Protein AF-0000000080284377 (afdb_homodimer)

Organism: Amycolatopsis orientalis (NCBI:txid31958)

Radius of gyration: 22.11 Å; Cα contacts (8 Å, |Δi|>4): 1023; chains: 2; bounding box: 39×66×54 Å

Solvent-accessible surface area (backbone atoms only — not comparable to full-atom values): 18642 Å² total; per-residue (Å²): 138,76,73,61,51,59,53,36,31,41,36,31,84,73,28,50,31,24,33,34,36,32,50,45,80,51,96,61,20,38,40,38,37,35,35,23,18,36,39,41,90,79,38,52,34,38,38,39,39,40,36,32,24,33,72,65,37,32,31,36,35,36,43,38,37,32,40,39,75,89,43,76,48,73,47,38,39,39,32,77,64,80,19,46,37,23,51,69,84,38,76,37,76,81,34,52,71,22,50,32,57,33,41,69,65,45,70,64,38,67,24,41,56,56,64,43,63,60,64,50,79,73,34,68,45,79,53,35,19,42,26,30,41,58,85,79,52,49,76,42,68,39,63,29,37,43,26,26,75,43,98,48,30,28,42,36,37,31,66,93,72,74,40,71,48,61,38,31,34,47,98,68,48,42,61,38,36,37,82,73,45,32,35,48,51,124,139,75,71,59,52,58,53,37,31,41,36,32,84,72,31,53,30,23,32,32,37,33,50,43,80,49,95,60,21,38,40,40,37,35,35,24,17,35,39,40,90,80,40,54,34,37,38,39,38,39,36,33,24,34,73,66,38,31,31,37,35,35,42,39,37,31,40,38,75,89,43,77,49,73,47,38,40,38,33,76,65,79,17,48,36,24,52,69,84,37,76,39,74,81,34,52,69,22,49,34,58,31,42,70,66,46,70,64,38,68,26,40,55,56,65,43,65,61,64,49,79,73,34,66,46,79,53,36,20,41,25,30,41,59,84,80,51,50,76,40,66,37,62,31,36,44,26,26,74,42,98,49,30,27,42,36,38,30,66,94,71,74,40,71,48,62,37,31,35,48,98,68,47,42,61,39,36,37,81,72,44,32,35,49,51,122

Structure (mmCIF, N/CA/C/O backbone):
data_AF-0000000080284377-model_v1
#
loop_
_entity.id
_entity.type
_entity.pdbx_description
1 polymer 'Glycolipid-binding domain-containing protein'
#
loop_
_atom_site.group_PDB
_atom_site.id
_atom_site.type_symbol
_atom_site.label_atom_id
_atom_site.label_alt_id
_atom_site.label_comp_id
_atom_site.label_asym_id
_atom_site.label_entity_id
_atom_site.label_seq_id
_atom_site.pdbx_PDB_ins_code
_atom_site.Cartn_x
_atom_site.Cartn_y
_atom_site.Cartn_z
_atom_site.occupancy
_atom_site.B_iso_or_equiv
_atom_site.auth_seq_id
_atom_site.auth_comp_id
_atom_site.auth_asym_id
_atom_site.auth_atom_id
_atom_site.pdbx_PDB_model_num
ATOM 1 N N . MET A 1 1 ? -11.938 25.734 -0.665 1 61.47 1 MET A N 1
ATOM 2 C CA . MET A 1 1 ? -10.695 25.188 -1.211 1 61.47 1 MET A CA 1
ATOM 3 C C . MET A 1 1 ? -10.883 23.75 -1.675 1 61.47 1 MET A C 1
ATOM 5 O O . MET A 1 1 ? -11.547 22.969 -1.008 1 61.47 1 MET A O 1
ATOM 9 N N . SER A 1 2 ? -10.625 23.391 -3.084 1 85.56 2 SER A N 1
ATOM 10 C CA . SER A 1 2 ? -10.945 22.078 -3.645 1 85.56 2 SER A CA 1
ATOM 11 C C . SER A 1 2 ? -9.711 21.188 -3.723 1 85.56 2 SER A C 1
ATOM 13 O O . SER A 1 2 ? -8.617 21.672 -4.043 1 85.56 2 SER A O 1
ATOM 15 N N . LEU A 1 3 ? -9.609 20.125 -3.035 1 93.62 3 LEU A N 1
ATOM 16 C CA . LEU A 1 3 ? -8.562 19.109 -3.174 1 93.62 3 LEU A CA 1
ATOM 17 C C . LEU A 1 3 ? -8.836 18.219 -4.375 1 93.62 3 LEU A C 1
ATOM 19 O O . LEU A 1 3 ? -9.984 18.047 -4.789 1 93.62 3 LEU A O 1
ATOM 23 N N . PRO A 1 4 ? -7.723 17.781 -5.035 1 95.69 4 PRO A N 1
ATOM 24 C CA . PRO A 1 4 ? -7.945 16.781 -6.07 1 95.69 4 PRO A CA 1
ATOM 25 C C . PRO A 1 4 ? -8.547 15.484 -5.516 1 95.69 4 PRO A C 1
ATOM 27 O O . PRO A 1 4 ? -8.633 15.32 -4.293 1 95.69 4 PRO A O 1
ATOM 30 N N . ALA A 1 5 ? -8.969 14.594 -6.398 1 95.81 5 ALA A N 1
ATOM 31 C CA . ALA A 1 5 ? -9.531 13.32 -5.949 1 95.81 5 ALA A CA 1
ATOM 32 C C . ALA A 1 5 ? -8.453 12.438 -5.324 1 95.81 5 ALA A C 1
ATOM 34 O O . ALA A 1 5 ? -8.734 11.664 -4.402 1 95.81 5 ALA A O 1
ATOM 35 N N . ALA A 1 6 ? -7.234 12.578 -5.871 1 97.81 6 ALA A N 1
ATOM 36 C CA . ALA A 1 6 ? -6.145 11.734 -5.387 1 97.81 6 ALA A CA 1
ATOM 37 C C . ALA A 1 6 ? -4.797 12.438 -5.523 1 97.81 6 ALA A C 1
ATOM 39 O O . ALA A 1 6 ? -4.668 13.391 -6.293 1 97.81 6 ALA A O 1
ATOM 40 N N . ALA A 1 7 ? -3.861 12 -4.793 1 98.31 7 ALA A N 1
ATOM 41 C CA . ALA A 1 7 ? -2.455 12.383 -4.898 1 98.31 7 ALA A CA 1
ATOM 42 C C . ALA A 1 7 ? -1.541 11.227 -4.488 1 98.31 7 ALA A C 1
ATOM 44 O O . ALA A 1 7 ? -1.952 10.336 -3.742 1 98.31 7 ALA A O 1
ATOM 45 N N . SER A 1 8 ? -0.36 11.242 -5.023 1 98.69 8 SER A N 1
ATOM 46 C CA . SER A 1 8 ? 0.594 10.18 -4.734 1 98.69 8 SER A CA 1
ATOM 47 C C . SER A 1 8 ? 2.002 10.734 -4.543 1 98.69 8 SER A C 1
ATOM 49 O O . SER A 1 8 ? 2.363 11.742 -5.148 1 98.69 8 SER A O 1
ATOM 51 N N . TRP A 1 9 ? 2.736 10.086 -3.719 1 98.69 9 TRP A N 1
ATOM 52 C CA . TRP A 1 9 ? 4.102 10.5 -3.412 1 98.69 9 TRP A CA 1
ATOM 53 C C . TRP A 1 9 ? 5.059 9.32 -3.498 1 98.69 9 TRP A C 1
ATOM 55 O O . TRP A 1 9 ? 4.742 8.219 -3.037 1 98.69 9 TRP A O 1
ATOM 65 N N . ARG A 1 10 ? 6.164 9.508 -4.105 1 98.06 10 ARG A N 1
ATOM 66 C CA . ARG A 1 10 ? 7.281 8.578 -4.012 1 98.06 10 ARG A CA 1
ATOM 67 C C . ARG A 1 10 ? 8.188 8.93 -2.838 1 98.06 10 ARG A C 1
ATOM 69 O O . ARG A 1 10 ? 8.664 10.062 -2.732 1 98.06 10 ARG A O 1
ATOM 76 N N . HIS A 1 11 ? 8.344 7.969 -1.969 1 98.06 11 HIS A N 1
ATOM 77 C CA . HIS A 1 11 ? 9.266 8.188 -0.865 1 98.06 11 HIS A CA 1
ATOM 78 C C . HIS A 1 11 ? 10.719 8.039 -1.325 1 98.06 11 HIS A C 1
ATOM 80 O O . HIS A 1 11 ? 10.992 7.336 -2.297 1 98.06 11 HIS A O 1
ATOM 86 N N . GLN A 1 12 ? 11.602 8.734 -0.594 1 93.62 12 GLN A N 1
ATOM 87 C CA . GLN A 1 12 ? 12.984 8.742 -1.07 1 93.62 12 GLN A CA 1
ATOM 88 C C . GLN A 1 12 ? 13.969 8.766 0.094 1 93.62 12 GLN A C 1
ATOM 90 O O . GLN A 1 12 ? 13.586 9.047 1.232 1 93.62 12 GLN A O 1
ATOM 95 N N . ASP A 1 13 ? 15.219 8.469 -0.225 1 87.56 13 ASP A N 1
ATOM 96 C CA . ASP A 1 13 ? 16.406 8.516 0.619 1 87.56 13 ASP A CA 1
ATOM 97 C C . ASP A 1 13 ? 16.359 7.43 1.694 1 87.56 13 ASP A C 1
ATOM 99 O O . ASP A 1 13 ? 16.828 6.309 1.477 1 87.56 13 ASP A O 1
ATOM 103 N N . SER A 1 14 ? 15.688 7.695 2.744 1 81.75 14 SER A N 1
ATOM 104 C CA . SER A 1 14 ? 15.766 6.77 3.871 1 81.75 14 SER A CA 1
ATOM 105 C C . SER A 1 14 ? 14.883 5.547 3.643 1 81.75 14 SER A C 1
ATOM 107 O O . SER A 1 14 ? 15.023 4.535 4.332 1 81.75 14 SER A O 1
ATOM 109 N N . ARG A 1 15 ? 14.047 5.633 2.676 1 93.12 15 ARG A N 1
ATOM 110 C CA . ARG A 1 15 ? 13.172 4.492 2.402 1 93.12 15 ARG A CA 1
ATOM 111 C C . ARG A 1 15 ? 12.758 4.465 0.936 1 93.12 15 ARG A C 1
ATOM 113 O O . ARG A 1 15 ? 12.812 5.488 0.25 1 93.12 15 ARG A O 1
ATOM 120 N N . THR A 1 16 ? 12.539 3.289 0.428 1 96.88 16 THR A N 1
ATOM 121 C CA . THR A 1 16 ? 11.844 3.098 -0.839 1 96.88 16 THR A CA 1
ATOM 122 C C . THR A 1 16 ? 10.359 2.834 -0.606 1 96.88 16 THR A C 1
ATOM 124 O O . THR A 1 16 ? 9.992 1.87 0.072 1 96.88 16 THR A O 1
ATOM 127 N N . GLY A 1 17 ? 9.562 3.754 -1.027 1 97.94 17 GLY A N 1
ATOM 128 C CA . GLY A 1 17 ? 8.141 3.611 -0.742 1 97.94 17 GLY A CA 1
ATOM 129 C C . GLY A 1 17 ? 7.262 4.457 -1.645 1 97.94 17 GLY A C 1
ATOM 130 O O . GLY A 1 17 ? 7.754 5.336 -2.354 1 97.94 17 GLY A O 1
ATOM 131 N N . LEU A 1 18 ? 6.027 4.16 -1.688 1 98.69 18 LEU A N 1
ATOM 132 C CA . LEU A 1 18 ? 5.016 4.902 -2.43 1 98.69 18 LEU A CA 1
ATOM 133 C C . LEU A 1 18 ? 3.748 5.074 -1.598 1 98.69 18 LEU A C 1
ATOM 135 O O . LEU A 1 18 ? 3.26 4.113 -0.999 1 98.69 18 LEU A O 1
ATOM 139 N N . GLU A 1 19 ? 3.307 6.262 -1.532 1 98.88 19 GLU A N 1
ATOM 140 C CA . GLU A 1 19 ? 2.074 6.621 -0.838 1 98.88 19 GLU A CA 1
ATOM 141 C C . GLU A 1 19 ? 1.007 7.098 -1.819 1 98.88 19 GLU A C 1
ATOM 143 O O . GLU A 1 19 ? 1.301 7.859 -2.744 1 98.88 19 GLU A O 1
ATOM 148 N N . VAL A 1 20 ? -0.21 6.602 -1.641 1 98.88 20 VAL A N 1
ATOM 149 C CA . VAL A 1 20 ? -1.359 7.129 -2.367 1 98.88 20 VAL A CA 1
ATOM 150 C C . VAL A 1 20 ? -2.422 7.605 -1.378 1 98.88 20 VAL A C 1
ATOM 152 O O . VAL A 1 20 ? -2.629 6.98 -0.334 1 98.88 20 VAL A O 1
ATOM 155 N N . ALA A 1 21 ? -3.07 8.672 -1.697 1 98.69 21 ALA A N 1
ATOM 156 C CA . ALA A 1 21 ? -4.117 9.242 -0.853 1 98.69 21 ALA A CA 1
ATOM 157 C C . ALA A 1 21 ? -5.32 9.672 -1.687 1 98.69 21 ALA A C 1
ATOM 159 O O . ALA A 1 21 ? -5.164 10.125 -2.824 1 98.69 21 ALA A O 1
ATOM 160 N N . PHE A 1 22 ? -6.484 9.578 -1.13 1 98.5 22 PHE A N 1
ATOM 161 C CA . PHE A 1 22 ? -7.758 9.938 -1.741 1 98.5 22 PHE A CA 1
ATOM 162 C C . PHE A 1 22 ? -8.539 10.891 -0.849 1 98.5 22 PHE A C 1
ATOM 164 O O . PHE A 1 22 ? -8.703 10.641 0.346 1 98.5 22 PHE A O 1
ATOM 171 N N . PHE A 1 23 ? -8.992 11.938 -1.433 1 97.69 23 PHE A N 1
ATOM 172 C CA . PHE A 1 23 ? -9.617 13.016 -0.679 1 97.69 23 PHE A CA 1
ATOM 173 C C . PHE A 1 23 ? -11.109 13.094 -0.987 1 97.69 23 PHE A C 1
ATOM 175 O O . PHE A 1 23 ? -11.508 13.195 -2.15 1 97.69 23 PHE A O 1
ATOM 182 N N . HIS A 1 24 ? -11.867 13.039 0.114 1 96.62 24 HIS A N 1
ATOM 183 C CA . HIS A 1 24 ? -13.312 13.164 -0.017 1 96.62 24 HIS A CA 1
ATOM 184 C C . HIS A 1 24 ? -13.852 14.297 0.854 1 96.62 24 HIS A C 1
ATOM 186 O O . HIS A 1 24 ? -13.844 14.195 2.082 1 96.62 24 HIS A O 1
ATOM 192 N N . GLY A 1 25 ? -14.375 15.328 0.189 1 95.69 25 GLY A N 1
ATOM 193 C CA . GLY A 1 25 ? -14.922 16.469 0.907 1 95.69 25 GLY A CA 1
ATOM 194 C C . GLY A 1 25 ? -16.375 16.297 1.311 1 95.69 25 GLY A C 1
ATOM 195 O O . GLY A 1 25 ? -17.156 15.68 0.579 1 95.69 25 GLY A O 1
ATOM 196 N N . HIS A 1 26 ? -16.719 16.734 2.508 1 90.75 26 HIS A N 1
ATOM 197 C CA . HIS A 1 26 ? -18.109 16.875 2.965 1 90.75 26 HIS A CA 1
ATOM 198 C C . HIS A 1 26 ? -18.297 18.141 3.787 1 90.75 26 HIS A C 1
ATOM 200 O O . HIS A 1 26 ? -17.328 18.844 4.078 1 90.75 26 HIS A O 1
ATOM 206 N N . GLU A 1 27 ? -19.484 18.625 3.947 1 85.94 27 GLU A N 1
ATOM 207 C CA . GLU A 1 27 ? -19.781 19.891 4.629 1 85.94 27 GLU A CA 1
ATOM 208 C C . GLU A 1 27 ? -19.031 19.984 5.945 1 85.94 27 GLU A C 1
ATOM 210 O O . GLU A 1 27 ? -18.594 21.078 6.336 1 85.94 27 GLU A O 1
ATOM 215 N N . GLY A 1 28 ? -18.656 18.969 6.473 1 89.31 28 GLY A N 1
ATOM 216 C CA . GLY A 1 28 ? -18.047 18.984 7.789 1 89.31 28 GLY A CA 1
ATOM 217 C C . GLY A 1 28 ? -16.547 18.703 7.754 1 89.31 28 GLY A C 1
ATOM 218 O O . GLY A 1 28 ? -15.938 18.453 8.789 1 89.31 28 GLY A O 1
ATOM 219 N N . GLY A 1 29 ? -16 18.828 6.578 1 96.94 29 GLY A N 1
ATOM 220 C CA . GLY A 1 29 ? -14.562 18.609 6.527 1 96.94 29 GLY A CA 1
ATOM 221 C C . GLY A 1 29 ? -14.148 17.609 5.465 1 96.94 29 GLY A C 1
ATOM 222 O O . GLY A 1 29 ? -14.688 17.609 4.355 1 96.94 29 GLY A O 1
ATOM 223 N N . TRP A 1 30 ? -13.055 16.969 5.738 1 97.69 30 TRP A N 1
ATOM 224 C CA . TRP A 1 30 ? -12.508 16.031 4.766 1 97.69 30 TRP A CA 1
ATOM 225 C C . TRP A 1 30 ? -12.312 14.648 5.387 1 97.69 30 TRP A C 1
ATOM 227 O O . TRP A 1 30 ? -12.031 14.531 6.582 1 97.69 30 TRP A O 1
ATOM 237 N N . ARG A 1 31 ? -12.57 13.664 4.574 1 97.62 31 ARG A N 1
ATOM 238 C CA . ARG A 1 31 ? -12.086 12.312 4.82 1 97.62 31 ARG A CA 1
ATOM 239 C C . ARG A 1 31 ? -10.938 11.969 3.881 1 97.62 31 ARG A C 1
ATOM 241 O O . ARG A 1 31 ? -11.07 12.055 2.66 1 97.62 31 ARG A O 1
ATOM 248 N N . ILE A 1 32 ? -9.797 11.594 4.414 1 98.25 32 ILE A N 1
ATOM 249 C CA . ILE A 1 32 ? -8.602 11.273 3.646 1 98.25 32 ILE A CA 1
ATOM 250 C C . ILE A 1 32 ? -8.219 9.812 3.873 1 98.25 32 ILE A C 1
ATOM 252 O O . ILE A 1 32 ? -7.898 9.414 4.992 1 98.25 32 ILE A O 1
ATOM 256 N N . ASN A 1 33 ? -8.352 9.023 2.854 1 98.44 33 ASN A N 1
ATOM 257 C CA . ASN A 1 33 ? -7.922 7.633 2.873 1 98.44 33 ASN A CA 1
ATOM 258 C C . ASN A 1 33 ? -6.605 7.445 2.123 1 98.44 33 ASN A C 1
ATOM 260 O O . ASN A 1 33 ? -6.391 8.062 1.076 1 98.44 33 ASN A O 1
ATOM 264 N N . GLY A 1 34 ? -5.754 6.652 2.645 1 98.75 34 GLY A N 1
ATOM 265 C CA . GLY A 1 34 ? -4.496 6.434 1.944 1 98.75 34 GLY A CA 1
ATOM 266 C C . GLY A 1 34 ? -3.766 5.188 2.408 1 98.75 34 GLY A C 1
ATOM 267 O O . GLY A 1 34 ? -4.246 4.473 3.291 1 98.75 34 GLY A O 1
ATOM 268 N N . ALA A 1 35 ? -2.719 4.887 1.768 1 98.88 35 ALA A N 1
ATOM 269 C CA . ALA A 1 35 ? -1.872 3.74 2.094 1 98.88 35 ALA A CA 1
ATOM 270 C C . ALA A 1 35 ? -0.439 3.965 1.619 1 98.88 35 ALA A C 1
ATOM 272 O O . ALA A 1 35 ? -0.204 4.703 0.659 1 98.88 35 ALA A O 1
ATOM 273 N N . THR A 1 36 ? 0.471 3.363 2.309 1 98.88 36 THR A N 1
ATOM 274 C CA . THR A 1 36 ? 1.886 3.377 1.954 1 98.88 36 THR A CA 1
ATOM 275 C C . THR A 1 36 ? 2.469 1.967 2.002 1 98.88 36 THR A C 1
ATOM 277 O O . THR A 1 36 ? 2.236 1.225 2.957 1 98.88 36 THR A O 1
ATOM 280 N N . THR A 1 37 ? 3.084 1.548 0.972 1 98.88 37 THR A N 1
ATOM 281 C CA . THR A 1 37 ? 3.986 0.403 1.009 1 98.88 37 THR A CA 1
ATOM 282 C C . THR A 1 37 ? 5.441 0.859 0.943 1 98.88 37 THR A C 1
ATOM 284 O O . THR A 1 37 ? 5.777 1.772 0.187 1 98.88 37 THR A O 1
ATOM 287 N N . ALA A 1 38 ? 6.289 0.186 1.774 1 98.56 38 ALA A N 1
ATOM 288 C CA . ALA A 1 38 ? 7.656 0.699 1.854 1 98.56 38 ALA A CA 1
ATOM 289 C C . ALA A 1 38 ? 8.625 -0.385 2.32 1 98.56 38 ALA A C 1
ATOM 291 O O . ALA A 1 38 ? 8.211 -1.368 2.939 1 98.56 38 ALA A O 1
ATOM 292 N N . VAL A 1 39 ? 9.836 -0.215 1.9 1 97.75 39 VAL A N 1
ATOM 293 C CA . VAL A 1 39 ? 11 -0.896 2.473 1 97.75 39 VAL A CA 1
ATOM 294 C C . VAL A 1 39 ? 11.922 0.124 3.127 1 97.75 39 VAL A C 1
ATOM 296 O O . VAL A 1 39 ? 12.344 1.094 2.49 1 97.75 39 VAL A O 1
ATOM 299 N N . GLU A 1 40 ? 12.148 -0.036 4.336 1 95.69 40 GLU A N 1
ATOM 300 C CA . GLU A 1 40 ? 13.008 0.84 5.121 1 95.69 40 GLU A CA 1
ATOM 301 C C . GLU A 1 40 ? 13.945 0.034 6.02 1 95.69 40 GLU A C 1
ATOM 303 O O . GLU A 1 40 ? 13.484 -0.794 6.812 1 95.69 40 GLU A O 1
ATOM 308 N N . ASP A 1 41 ? 15.281 0.312 5.945 1 92.75 41 ASP A N 1
ATOM 309 C CA . ASP A 1 41 ? 16.281 -0.391 6.734 1 92.75 41 ASP A CA 1
ATOM 310 C C . ASP A 1 41 ? 16.125 -1.904 6.609 1 92.75 41 ASP A C 1
ATOM 312 O O . ASP A 1 41 ? 16.141 -2.619 7.613 1 92.75 41 ASP A O 1
ATOM 316 N N . GLY A 1 42 ? 15.812 -2.318 5.422 1 91.69 42 GLY A N 1
ATOM 317 C CA . GLY A 1 42 ? 15.711 -3.738 5.129 1 91.69 42 GLY A CA 1
ATOM 318 C C . GLY A 1 42 ? 14.398 -4.348 5.582 1 91.69 42 GLY A C 1
ATOM 319 O O . GLY A 1 42 ? 14.188 -5.555 5.441 1 91.69 42 GLY A O 1
ATOM 320 N N . GLU A 1 43 ? 13.547 -3.531 6.105 1 95.31 43 GLU A N 1
ATOM 321 C CA . GLU A 1 43 ? 12.266 -4.031 6.59 1 95.31 43 GLU A CA 1
ATOM 322 C C . GLU A 1 43 ? 11.117 -3.578 5.684 1 95.31 43 GLU A C 1
ATOM 324 O O . GLU A 1 43 ? 11.039 -2.406 5.316 1 95.31 43 GLU A O 1
ATOM 329 N N . SER A 1 44 ? 10.273 -4.551 5.348 1 97.62 44 SER A N 1
ATOM 330 C CA . SER A 1 44 ? 9.086 -4.266 4.555 1 97.62 44 SER A CA 1
ATOM 331 C C . SER A 1 44 ? 7.871 -4.02 5.445 1 97.62 44 SER A C 1
ATOM 333 O O . SER A 1 44 ? 7.691 -4.695 6.461 1 97.62 44 SER A O 1
ATOM 335 N N . TRP A 1 45 ? 7.078 -3.051 5.035 1 98.19 45 TRP A N 1
ATOM 336 C CA . TRP A 1 45 ? 5.816 -2.844 5.742 1 98.19 45 TRP A CA 1
ATOM 337 C C . TRP A 1 45 ? 4.809 -2.127 4.852 1 98.19 45 TRP A C 1
ATOM 339 O O . TRP A 1 45 ? 5.172 -1.546 3.828 1 98.19 45 TRP A O 1
ATOM 349 N N . PHE A 1 46 ? 3.551 -2.256 5.105 1 98.69 46 PHE A N 1
ATOM 350 C CA . PHE A 1 46 ? 2.531 -1.375 4.547 1 98.69 46 PHE A CA 1
ATOM 351 C C . PHE A 1 46 ? 1.621 -0.836 5.645 1 98.69 46 PHE A C 1
ATOM 353 O O . PHE A 1 46 ? 1.446 -1.476 6.684 1 98.69 46 PHE A O 1
ATOM 360 N N . VAL A 1 47 ? 1.146 0.383 5.488 1 98.81 47 VAL A N 1
ATOM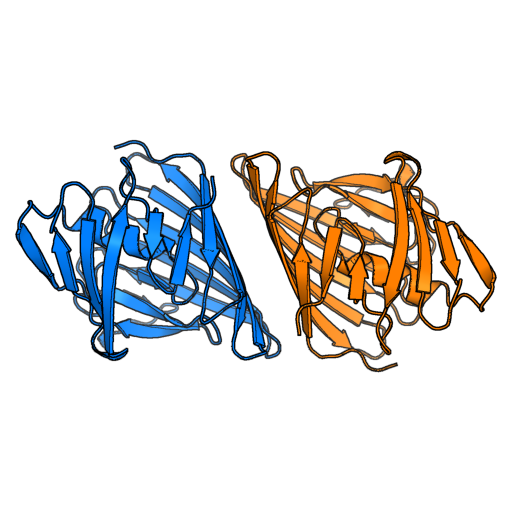 361 C CA . VAL A 1 47 ? 0.245 1.092 6.391 1 98.81 47 VAL A CA 1
ATOM 362 C C . VAL A 1 47 ? -0.936 1.656 5.605 1 98.81 47 VAL A C 1
ATOM 364 O O . VAL A 1 47 ? -0.753 2.256 4.543 1 98.81 47 VAL A O 1
ATOM 367 N N . GLU A 1 48 ? -2.092 1.39 6.023 1 98.75 48 GLU A N 1
ATOM 368 C CA . GLU A 1 48 ? -3.312 2.021 5.531 1 98.75 48 GLU A CA 1
ATOM 369 C C . GLU A 1 48 ? -3.91 2.955 6.578 1 98.75 48 GLU A C 1
ATOM 371 O O . GLU A 1 48 ? -3.854 2.672 7.777 1 98.75 48 GLU A O 1
ATOM 376 N N . TYR A 1 49 ? -4.477 4.078 6.098 1 98.88 49 TYR A N 1
ATOM 377 C CA . TYR A 1 49 ? -5.051 5.012 7.055 1 98.88 49 TYR A CA 1
ATOM 378 C C . TYR A 1 49 ? -6.336 5.629 6.516 1 98.88 49 TYR A C 1
ATOM 380 O O . TYR A 1 49 ? -6.523 5.727 5.301 1 98.88 49 TYR A O 1
ATOM 388 N N . SER A 1 50 ? -7.223 5.984 7.402 1 98.75 50 SER A N 1
ATOM 389 C CA . SER A 1 50 ? -8.383 6.852 7.223 1 98.75 50 SER A CA 1
ATOM 390 C C . SER A 1 50 ? -8.391 7.988 8.234 1 98.75 50 SER A C 1
ATOM 392 O O . SER A 1 50 ? -8.422 7.75 9.445 1 98.75 50 SER A O 1
ATOM 394 N N . ILE A 1 51 ? -8.32 9.188 7.746 1 98.81 51 ILE A N 1
ATOM 395 C CA . ILE A 1 51 ? -8.227 10.367 8.602 1 98.81 51 ILE A CA 1
ATOM 396 C C . ILE A 1 51 ? -9.391 11.312 8.312 1 98.81 51 ILE A C 1
ATOM 398 O O . ILE A 1 51 ? -9.641 11.656 7.152 1 98.81 51 ILE A O 1
ATOM 402 N N . ALA A 1 52 ? -10.117 11.688 9.312 1 98.69 52 ALA A N 1
ATOM 403 C CA . ALA A 1 52 ? -11.18 12.68 9.203 1 98.69 52 ALA A CA 1
ATOM 404 C C . ALA A 1 52 ? -10.766 14 9.859 1 98.69 52 ALA A C 1
ATOM 406 O O . ALA A 1 52 ? -10.289 14.008 11 1 98.69 52 ALA A O 1
ATOM 407 N N . VAL A 1 53 ? -10.906 15.07 9.164 1 98.5 53 VAL A N 1
ATOM 408 C CA . VAL A 1 53 ? -10.695 16.406 9.711 1 98.5 53 VAL A CA 1
ATOM 409 C C . VAL A 1 53 ? -11.984 17.219 9.594 1 98.5 53 VAL A C 1
ATOM 411 O O . VAL A 1 53 ? -12.789 16.984 8.688 1 98.5 53 VAL A O 1
ATOM 414 N N . ASP A 1 54 ? -12.227 18.109 10.516 1 97.88 54 ASP A N 1
ATOM 415 C CA . ASP A 1 54 ? -13.406 18.969 10.461 1 97.88 54 ASP A CA 1
ATOM 416 C C . ASP A 1 54 ? -13.172 20.156 9.539 1 97.88 54 ASP A C 1
ATOM 418 O O . ASP A 1 54 ? -12.164 20.219 8.828 1 97.88 54 ASP A O 1
ATOM 422 N N . ALA A 1 55 ? -14.109 21.078 9.469 1 95.88 55 ALA A N 1
ATOM 423 C CA . ALA A 1 55 ? -14.086 22.203 8.531 1 95.88 55 ALA A CA 1
ATOM 424 C C . ALA A 1 55 ? -12.883 23.109 8.789 1 95.88 55 ALA A C 1
ATOM 426 O O . ALA A 1 55 ? -12.398 23.781 7.879 1 95.88 55 ALA A O 1
ATOM 427 N N . ASP A 1 56 ? -12.453 23.094 10.008 1 96.38 56 ASP A N 1
ATOM 428 C CA . ASP A 1 56 ? -11.297 23.922 10.383 1 96.38 56 ASP A CA 1
ATOM 429 C C . ASP A 1 56 ? -10.008 23.109 10.32 1 96.38 56 ASP A C 1
ATOM 431 O O . ASP A 1 56 ? -8.969 23.547 10.828 1 96.38 56 ASP A O 1
ATOM 435 N N . TRP A 1 57 ? -10.039 21.844 9.852 1 97.38 57 TRP A N 1
ATOM 436 C CA . TRP A 1 57 ? -8.922 20.953 9.57 1 97.38 57 TRP A CA 1
ATOM 437 C C . TRP A 1 57 ? -8.352 20.375 10.867 1 97.38 57 TRP A C 1
ATOM 439 O O . TRP A 1 57 ? -7.207 19.906 10.891 1 97.38 57 TRP A O 1
ATOM 449 N N . HIS A 1 58 ? -9.125 20.5 11.953 1 98.25 58 HIS A N 1
ATOM 450 C CA . HIS A 1 58 ? -8.758 19.703 13.133 1 98.25 58 HIS A CA 1
ATOM 451 C C . HIS A 1 58 ? -8.992 18.219 12.891 1 98.25 58 HIS A C 1
ATOM 453 O O . HIS A 1 58 ? -10.07 17.812 12.453 1 98.25 58 HIS A O 1
ATOM 459 N N . THR A 1 59 ? -7.988 17.453 13.195 1 98.69 59 THR A N 1
ATOM 460 C CA . THR A 1 59 ? -8.211 16 13.117 1 98.69 59 THR A CA 1
ATOM 461 C C . THR A 1 59 ? -9.258 15.562 14.133 1 98.69 59 THR A C 1
ATOM 463 O O . THR A 1 59 ? -9.211 15.961 15.297 1 98.69 59 THR A O 1
ATOM 466 N N . ARG A 1 60 ? -10.164 14.766 13.672 1 98.69 60 ARG A N 1
ATOM 467 C CA . ARG A 1 60 ? -11.219 14.281 14.562 1 98.69 60 ARG A CA 1
ATOM 468 C C . ARG A 1 60 ? -11.086 12.781 14.805 1 98.69 60 ARG A C 1
ATOM 470 O O . ARG A 1 60 ? -11.477 12.281 15.859 1 98.69 60 ARG A O 1
ATOM 477 N N . ARG A 1 61 ? -10.609 12.102 13.852 1 98.75 61 ARG A N 1
ATOM 478 C CA . ARG A 1 61 ? -10.461 10.656 13.953 1 98.75 61 ARG A CA 1
ATOM 479 C C . ARG A 1 61 ? -9.414 10.141 12.961 1 98.75 61 ARG A C 1
ATOM 481 O O . ARG A 1 61 ? -9.32 10.633 11.844 1 98.75 61 ARG A O 1
ATOM 488 N N . ALA A 1 62 ? -8.633 9.234 13.344 1 98.94 62 ALA A N 1
ATOM 489 C CA . ALA A 1 62 ? -7.676 8.531 12.492 1 98.94 62 ALA A CA 1
ATOM 490 C C . ALA A 1 62 ? -7.672 7.035 12.781 1 98.94 62 ALA A C 1
ATOM 492 O O . ALA A 1 62 ? -7.492 6.621 13.93 1 98.94 62 ALA A O 1
ATOM 493 N N . GLU A 1 63 ? -7.984 6.25 11.836 1 98.94 63 GLU A N 1
ATOM 494 C CA . GLU A 1 63 ? -7.84 4.801 11.891 1 98.94 63 GLU A CA 1
ATOM 495 C C . GLU A 1 63 ? -6.637 4.332 11.07 1 98.94 63 GLU A C 1
ATOM 497 O O . GLU A 1 63 ? -6.547 4.613 9.875 1 98.94 63 GLU A O 1
ATOM 502 N N . ILE A 1 64 ? -5.688 3.662 11.711 1 98.88 64 ILE A N 1
ATOM 503 C CA . ILE A 1 64 ? -4.445 3.234 11.07 1 98.88 64 ILE A CA 1
ATOM 504 C C . ILE A 1 64 ? -4.262 1.729 11.258 1 98.88 64 ILE A C 1
ATOM 506 O O . ILE A 1 64 ? -4.426 1.211 12.367 1 98.88 64 ILE A O 1
ATOM 510 N N . SER A 1 65 ? -4.074 1.079 10.219 1 98.56 65 SER A N 1
ATOM 511 C CA . SER A 1 65 ? -3.703 -0.332 10.242 1 98.56 65 SER A CA 1
ATOM 512 C C . SER A 1 65 ? -2.391 -0.573 9.5 1 98.56 65 SER A C 1
ATOM 514 O O . SER A 1 65 ? -2.072 0.137 8.547 1 98.56 65 SER A O 1
ATOM 516 N N . GLY A 1 66 ? -1.633 -1.486 9.984 1 97.56 66 GLY A N 1
ATOM 517 C CA . GLY A 1 66 ? -0.345 -1.791 9.383 1 97.56 66 GLY A CA 1
ATOM 518 C C . GLY A 1 66 ? 0.023 -3.26 9.469 1 97.56 66 GLY A C 1
ATOM 519 O O . GLY A 1 66 ? -0.579 -4.012 10.242 1 97.56 66 GLY A O 1
ATOM 520 N N . ARG A 1 67 ? 0.914 -3.609 8.617 1 97.44 67 ARG A N 1
ATOM 521 C CA . ARG A 1 67 ? 1.467 -4.961 8.641 1 97.44 67 ARG A CA 1
ATOM 522 C C . ARG A 1 67 ? 2.967 -4.941 8.367 1 97.44 67 ARG A C 1
ATOM 524 O O . ARG A 1 67 ? 3.443 -4.16 7.543 1 97.44 67 ARG A O 1
ATOM 531 N N . SER A 1 68 ? 3.668 -5.742 9.023 1 96.56 68 SER A N 1
ATOM 532 C CA . SER A 1 68 ? 5.086 -6.035 8.852 1 96.56 68 SER A CA 1
ATOM 533 C C . SER A 1 68 ? 5.379 -7.516 9.086 1 96.56 68 SER A C 1
ATOM 535 O O . SER A 1 68 ? 4.457 -8.32 9.242 1 96.56 68 SER A O 1
ATOM 537 N N . ALA A 1 69 ? 6.691 -7.832 9.062 1 91.88 69 ALA A N 1
ATOM 538 C CA . ALA A 1 69 ? 7.074 -9.219 9.305 1 91.88 69 ALA A CA 1
ATOM 539 C C . ALA A 1 69 ? 6.648 -9.672 10.703 1 91.88 69 ALA A C 1
ATOM 541 O O . ALA A 1 69 ? 6.465 -10.867 10.945 1 91.88 69 ALA A O 1
ATOM 542 N N . THR A 1 70 ? 6.426 -8.664 11.523 1 91.81 70 THR A N 1
ATOM 543 C CA . THR A 1 70 ? 6.121 -9 12.906 1 91.81 70 THR A CA 1
ATOM 544 C C . THR A 1 70 ? 4.617 -9.117 13.125 1 91.81 70 THR A C 1
ATOM 546 O O . THR A 1 70 ? 4.16 -9.461 14.211 1 91.81 70 THR A O 1
ATOM 549 N N . GLY A 1 71 ? 3.834 -8.883 12.094 1 94.06 71 GLY A N 1
ATOM 550 C CA . GLY A 1 71 ? 2.4 -9.109 12.195 1 94.06 71 GLY A CA 1
ATOM 551 C C . GLY A 1 71 ? 1.578 -7.879 11.875 1 94.06 71 GLY A C 1
ATOM 552 O O . GLY A 1 71 ? 2.082 -6.934 11.266 1 94.06 71 GLY A O 1
ATOM 553 N N . THR A 1 72 ? 0.297 -8.008 12.133 1 96.75 72 THR A N 1
ATOM 554 C CA . THR A 1 72 ? -0.667 -6.941 11.867 1 96.75 72 THR A CA 1
ATOM 555 C C . THR A 1 72 ? -0.917 -6.117 13.125 1 96.75 72 THR A C 1
ATOM 557 O O . THR A 1 72 ? -0.931 -6.652 14.234 1 96.75 72 THR A O 1
ATOM 560 N N . ARG A 1 73 ? -1.102 -4.797 12.922 1 97.75 73 ARG A N 1
ATOM 561 C CA . ARG A 1 73 ? -1.435 -3.883 14.016 1 97.75 73 ARG A CA 1
ATOM 562 C C . ARG A 1 73 ? -2.51 -2.891 13.578 1 97.75 73 ARG A C 1
ATOM 564 O O . ARG A 1 73 ? -2.689 -2.639 12.391 1 97.75 73 ARG A O 1
ATOM 571 N N . ARG A 1 74 ? -3.164 -2.422 14.57 1 98.56 74 ARG A N 1
ATOM 572 C CA . ARG A 1 74 ? -4.188 -1.405 14.344 1 98.56 74 ARG A CA 1
ATOM 573 C C . ARG A 1 74 ? -4.246 -0.418 15.5 1 98.56 74 ARG A C 1
ATOM 575 O O . ARG A 1 74 ? -4.062 -0.8 16.656 1 98.56 74 ARG A O 1
ATOM 582 N N . THR A 1 75 ? -4.465 0.846 15.242 1 98.75 75 THR A N 1
ATOM 583 C CA . THR A 1 75 ? -4.68 1.872 16.25 1 98.75 75 THR A CA 1
ATOM 584 C C . THR A 1 75 ? -5.719 2.889 15.781 1 98.75 75 THR A C 1
ATOM 586 O O . THR A 1 75 ? -5.82 3.168 14.586 1 98.75 75 THR A O 1
ATOM 589 N N . VAL A 1 76 ? -6.512 3.275 16.656 1 98.88 76 VAL A N 1
ATOM 590 C CA . VAL A 1 76 ? -7.523 4.293 16.375 1 98.88 76 VAL A CA 1
ATOM 591 C C . VAL A 1 76 ? -7.312 5.496 17.281 1 98.88 76 VAL A C 1
ATOM 593 O O . VAL A 1 76 ? -7.223 5.348 18.516 1 98.88 76 VAL A O 1
ATOM 596 N N . LEU A 1 77 ? -7.168 6.648 16.719 1 98.94 77 LEU A N 1
ATOM 597 C CA . LEU A 1 77 ? -7.078 7.91 17.438 1 98.94 77 LEU A CA 1
ATOM 598 C C . LEU A 1 77 ? -8.359 8.727 17.266 1 98.94 77 LEU A C 1
ATOM 600 O O . LEU A 1 77 ? -8.875 8.844 16.156 1 98.94 77 LEU A O 1
ATOM 604 N N . GLU A 1 78 ? -8.852 9.188 18.344 1 98.88 78 GLU A N 1
ATOM 605 C CA . GLU A 1 78 ? -10.008 10.078 18.328 1 98.88 78 GLU A CA 1
ATOM 606 C C . GLU A 1 78 ? -9.703 11.383 19.062 1 98.88 78 GLU A C 1
ATOM 608 O O . GLU A 1 78 ? -9.156 11.367 20.172 1 98.88 78 GLU A O 1
ATOM 613 N N . ALA A 1 79 ? -10.023 12.469 18.453 1 98.56 79 ALA A N 1
ATOM 614 C CA . ALA A 1 79 ? -9.812 13.797 19.016 1 98.56 79 ALA A CA 1
ATOM 615 C C . ALA A 1 79 ? -11.125 14.57 19.109 1 98.56 79 ALA A C 1
ATOM 617 O O . ALA A 1 79 ? -11.984 14.445 18.234 1 98.56 79 ALA A O 1
ATOM 618 N N . ASP A 1 80 ? -11.266 15.414 20.078 1 97.38 80 ASP A N 1
ATOM 619 C CA . ASP A 1 80 ? -12.508 16.156 20.266 1 97.38 80 ASP A CA 1
ATOM 620 C C . ASP A 1 80 ? -12.438 17.516 19.562 1 97.38 80 ASP A C 1
ATOM 622 O O . ASP A 1 80 ? -13.391 18.297 19.609 1 97.38 80 ASP A O 1
ATOM 626 N N . GLY A 1 81 ? -11.391 17.797 18.984 1 94.38 81 GLY A N 1
ATOM 627 C CA . GLY A 1 81 ? -11.188 19.078 18.328 1 94.38 81 GLY A CA 1
ATOM 628 C C . GLY A 1 81 ? -10.672 20.141 19.266 1 94.38 81 GLY A C 1
ATOM 629 O O . GLY A 1 81 ? -10.227 21.203 18.812 1 94.38 81 GLY A O 1
ATOM 630 N N . GLY A 1 82 ? -10.68 19.922 20.484 1 95.12 82 GLY A N 1
ATOM 631 C CA . GLY A 1 82 ? -10.242 20.875 21.484 1 95.12 82 GLY A CA 1
ATOM 632 C C . GLY A 1 82 ? -8.891 20.531 22.078 1 95.12 82 GLY A C 1
ATOM 633 O O . GLY A 1 82 ? -8.477 21.109 23.078 1 95.12 82 GLY A O 1
ATOM 634 N N . GLY A 1 83 ? -8.195 19.562 21.469 1 96.25 83 GLY A N 1
ATOM 635 C CA . GLY A 1 83 ? -6.836 19.266 21.906 1 96.25 83 GLY A CA 1
ATOM 636 C C . GLY A 1 83 ? -6.758 18.062 22.828 1 96.25 83 GLY A C 1
ATOM 637 O O . GLY A 1 83 ? -5.723 17.812 23.438 1 96.25 83 GLY A O 1
ATOM 638 N N . ARG A 1 84 ? -7.816 17.312 23 1 98.12 84 ARG A N 1
ATOM 639 C CA . ARG A 1 84 ? -7.801 16.078 23.781 1 98.12 84 ARG A CA 1
ATOM 640 C C . ARG A 1 84 ? -8 14.852 22.891 1 98.12 84 ARG A C 1
ATOM 642 O O . ARG A 1 84 ? -8.789 14.891 21.953 1 98.12 84 ARG A O 1
ATOM 649 N N . TRP A 1 85 ? -7.25 13.805 23.297 1 98.69 85 TRP A N 1
ATOM 650 C CA . TRP A 1 85 ? -7.207 12.641 22.422 1 98.69 85 TRP A CA 1
ATOM 651 C C . TRP A 1 85 ? -7.492 11.359 23.203 1 98.69 85 TRP A C 1
ATOM 653 O O . TRP A 1 85 ? -7.219 11.289 24.406 1 98.69 85 TRP A O 1
ATOM 663 N N . ARG A 1 86 ? -8.094 10.43 22.531 1 98.81 86 ARG A N 1
ATOM 664 C CA . ARG A 1 86 ? -8.133 9.031 22.953 1 98.81 86 ARG A CA 1
ATOM 665 C C . ARG A 1 86 ? -7.398 8.133 21.969 1 98.81 86 ARG A C 1
ATOM 667 O O . ARG A 1 86 ? -7.527 8.305 20.75 1 98.81 86 ARG A O 1
ATOM 674 N N . VAL A 1 87 ? -6.621 7.266 22.469 1 98.88 87 VAL A N 1
ATOM 675 C CA . VAL A 1 87 ? -5.953 6.23 21.688 1 98.88 87 VAL A CA 1
ATOM 676 C C . VAL A 1 87 ? -6.531 4.863 22.047 1 98.88 87 VAL A C 1
ATOM 678 O O . VAL A 1 87 ? -6.438 4.422 23.203 1 98.88 87 VAL A O 1
ATOM 681 N N . ASP A 1 88 ? -7.129 4.324 21.047 1 98.62 88 ASP A N 1
ATOM 682 C CA . ASP A 1 88 ? -7.809 3.049 21.25 1 98.62 88 ASP A CA 1
ATOM 683 C C . ASP A 1 88 ? -8.773 3.125 22.438 1 98.62 88 ASP A C 1
ATOM 685 O O . ASP A 1 88 ? -8.773 2.246 23.297 1 98.62 88 ASP A O 1
ATOM 689 N N . GLY A 1 89 ? -9.414 4.176 22.438 1 98.5 89 GLY A N 1
ATOM 690 C CA . GLY A 1 89 ? -10.484 4.348 23.406 1 98.5 89 GLY A CA 1
ATOM 691 C C . GLY A 1 89 ? -10.016 4.887 24.734 1 98.5 89 GLY A C 1
ATOM 692 O O . GLY A 1 89 ? -10.82 5.23 25.594 1 98.5 89 GLY A O 1
ATOM 693 N N . VAL A 1 90 ? -8.703 4.98 24.969 1 98.62 90 VAL A N 1
ATOM 694 C CA . VAL A 1 90 ? -8.141 5.402 26.25 1 98.62 90 VAL A CA 1
ATOM 695 C C . VAL A 1 90 ? -7.609 6.828 26.125 1 98.62 90 VAL A C 1
ATOM 697 O O . VAL A 1 90 ? -6.828 7.137 25.234 1 98.62 90 VAL A O 1
ATOM 700 N N . PRO A 1 91 ? -8.07 7.652 27.047 1 98.62 91 PRO A N 1
ATOM 701 C CA . PRO A 1 91 ? -7.516 9.008 27.016 1 98.62 91 PRO A CA 1
ATOM 702 C C . PRO A 1 91 ? -5.992 9.016 27.109 1 98.62 91 PRO A C 1
ATOM 704 O O . PRO A 1 91 ? -5.414 8.25 27.891 1 98.62 91 PRO A O 1
ATOM 707 N N . ASP A 1 92 ? -5.34 9.805 26.328 1 98.62 92 ASP A N 1
ATOM 708 C CA . ASP A 1 92 ? -3.887 9.922 26.359 1 98.62 92 ASP A CA 1
ATOM 709 C C . ASP A 1 92 ? -3.455 11.367 26.578 1 98.62 92 ASP A C 1
ATOM 711 O O . ASP A 1 92 ? -3.24 12.109 25.625 1 98.62 92 ASP A O 1
ATOM 715 N N . PRO A 1 93 ? -3.244 11.789 27.781 1 98.19 93 PRO A N 1
ATOM 716 C CA . PRO A 1 93 ? -2.924 13.18 28.125 1 98.19 93 PRO A CA 1
ATOM 717 C C . PRO A 1 93 ? -1.6 13.641 27.516 1 98.19 93 PRO A C 1
ATOM 719 O O . PRO A 1 93 ? -1.334 14.844 27.453 1 98.19 93 PRO A O 1
ATOM 722 N N . ARG A 1 94 ? -0.684 12.766 27.125 1 98.06 94 ARG A N 1
ATOM 723 C CA . ARG A 1 94 ? 0.561 13.148 26.469 1 98.06 94 ARG A CA 1
ATOM 724 C C . ARG A 1 94 ? 0.285 13.93 25.188 1 98.06 94 ARG A C 1
ATOM 726 O O . ARG A 1 94 ? 1.138 14.695 24.719 1 98.06 94 ARG A O 1
ATOM 733 N N . LEU A 1 95 ? -0.88 13.727 24.641 1 98.81 95 LEU A N 1
ATOM 734 C CA . LEU A 1 95 ? -1.22 14.32 23.359 1 98.81 95 LEU A CA 1
ATOM 735 C C . LEU A 1 95 ? -2.01 15.609 23.547 1 98.81 95 LEU A C 1
ATOM 737 O O . LEU A 1 95 ? -2.475 16.203 22.562 1 98.81 95 LEU A O 1
ATOM 741 N N . ASP A 1 96 ? -2.188 16.047 24.781 1 98.12 96 ASP A N 1
ATOM 742 C CA . ASP A 1 96 ? -2.941 17.281 25.031 1 98.12 96 ASP A CA 1
ATOM 743 C C . ASP A 1 96 ? -2.326 18.453 24.281 1 98.12 96 ASP A C 1
ATOM 745 O O . ASP A 1 96 ? -1.108 18.641 24.297 1 98.12 96 ASP A O 1
ATOM 749 N N . GLY A 1 97 ? -3.16 19.188 23.594 1 97.94 97 GLY A N 1
ATOM 750 C CA . GLY A 1 97 ? -2.711 20.375 22.859 1 97.94 97 GLY A CA 1
ATOM 751 C C . GLY A 1 97 ? -2.357 20.078 21.406 1 97.94 97 GLY A C 1
ATOM 752 O O . GLY A 1 97 ? -2.045 20.984 20.641 1 97.94 97 GLY A O 1
ATOM 753 N N . CYS A 1 98 ? -2.318 18.844 21.062 1 98.62 98 CYS A N 1
ATOM 754 C CA . CYS A 1 98 ? -2.182 18.5 19.656 1 98.62 98 CYS A CA 1
ATOM 755 C C . CYS A 1 98 ? -3.51 18.656 18.922 1 98.62 98 CYS A C 1
ATOM 757 O O . CYS A 1 98 ? -4.57 18.375 19.484 1 98.62 98 CYS A O 1
ATOM 759 N N . PHE A 1 99 ? -3.443 19.078 17.641 1 98.69 99 PHE A N 1
ATOM 760 C CA . PHE A 1 99 ? -4.676 19.25 16.875 1 98.69 99 PHE A CA 1
ATOM 761 C C . PHE A 1 99 ? -4.621 18.453 15.57 1 98.69 99 PHE A C 1
ATOM 763 O O . PHE A 1 99 ? -5.633 18.312 14.883 1 98.69 99 PHE A O 1
ATOM 770 N N . ASP A 1 100 ? -3.418 17.969 15.266 1 98.75 100 ASP A N 1
ATOM 771 C CA . ASP A 1 100 ? -3.188 17.219 14.039 1 98.75 100 ASP A CA 1
ATOM 772 C C . ASP A 1 100 ? -2.646 15.82 14.336 1 98.75 100 ASP A C 1
ATOM 774 O O . ASP A 1 100 ? -1.902 15.633 15.305 1 98.75 100 ASP A O 1
ATOM 778 N N . VAL A 1 101 ? -3.068 14.82 13.539 1 98.94 101 VAL A N 1
ATOM 779 C CA . VAL A 1 101 ? -2.348 13.555 13.484 1 98.94 101 VAL A CA 1
ATOM 780 C C . VAL A 1 101 ? -1.199 13.656 12.484 1 98.94 101 VAL A C 1
ATOM 782 O O . VAL A 1 101 ? -1.293 14.391 11.492 1 98.94 101 VAL A O 1
ATOM 785 N N . ASP A 1 102 ? -0.147 13.055 12.719 1 98.88 102 ASP A N 1
ATOM 786 C CA . ASP A 1 102 ? 0.971 12.891 11.797 1 98.88 102 ASP A CA 1
ATOM 787 C C . ASP A 1 102 ? 1.43 11.43 11.742 1 98.88 102 ASP A C 1
ATOM 789 O O . ASP A 1 102 ? 1.622 10.797 12.781 1 98.88 102 ASP A O 1
ATOM 793 N N . LEU A 1 103 ? 1.549 10.867 10.578 1 98.81 103 LEU A N 1
ATOM 794 C CA . LEU A 1 103 ? 1.975 9.484 10.398 1 98.81 103 LEU A CA 1
ATOM 795 C C . LEU A 1 103 ? 3.404 9.422 9.867 1 98.81 103 LEU A C 1
ATOM 797 O O . LEU A 1 103 ? 3.729 10.062 8.867 1 98.81 103 LEU A O 1
ATOM 801 N N . GLU A 1 104 ? 4.254 8.641 10.531 1 97.31 104 GLU A N 1
ATOM 802 C CA . GLU A 1 104 ? 5.602 8.406 10.031 1 97.31 104 GLU A CA 1
ATOM 803 C C . GLU A 1 104 ? 5.578 7.879 8.594 1 97.31 104 GLU A C 1
ATOM 805 O O . GLU A 1 104 ? 6.48 8.156 7.809 1 97.31 104 GLU A O 1
ATOM 810 N N . SER A 1 105 ? 4.547 7.184 8.18 1 97.88 105 SER A N 1
ATOM 811 C CA . SER A 1 105 ? 4.406 6.523 6.883 1 97.88 105 SER A CA 1
ATOM 812 C C . SER A 1 105 ? 3.883 7.484 5.824 1 97.88 105 SER A C 1
ATOM 814 O O . SER A 1 105 ? 3.662 7.094 4.676 1 97.88 105 SER A O 1
ATOM 816 N N . SER A 1 106 ? 3.725 8.773 6.148 1 98.56 106 SER A N 1
ATOM 817 C CA . SER A 1 106 ? 2.941 9.617 5.254 1 98.56 106 SER A CA 1
ATOM 818 C C . SER A 1 106 ? 3.582 10.992 5.086 1 98.56 106 SER A C 1
ATOM 820 O O . SER A 1 106 ? 3.984 11.617 6.066 1 98.56 106 SER A O 1
ATOM 822 N N . SER A 1 107 ? 3.701 11.438 3.84 1 98.06 107 SER A N 1
ATOM 823 C CA . SER A 1 107 ? 4.012 12.836 3.568 1 98.06 107 SER A CA 1
ATOM 824 C C . SER A 1 107 ? 2.746 13.688 3.545 1 98.06 107 SER A C 1
ATOM 826 O O . SER A 1 107 ? 2.793 14.883 3.83 1 98.06 107 SER A O 1
ATOM 828 N N . MET A 1 108 ? 1.654 13.086 3.277 1 98.69 108 MET A N 1
ATOM 829 C CA . MET A 1 108 ? 0.36 13.75 3.154 1 98.69 108 MET A CA 1
ATOM 830 C C . MET A 1 108 ? 0.005 14.492 4.438 1 98.69 108 MET A C 1
ATOM 832 O O . MET A 1 108 ? -0.526 15.602 4.395 1 98.69 108 MET A O 1
ATOM 836 N N . THR A 1 109 ? 0.338 13.938 5.578 1 98.81 109 THR A N 1
ATOM 837 C CA . THR A 1 109 ? -0.175 14.438 6.848 1 98.81 109 THR A CA 1
ATOM 838 C C . THR A 1 109 ? 0.441 15.797 7.18 1 98.81 109 THR A C 1
ATOM 840 O O . THR A 1 109 ? -0.08 16.531 8.023 1 98.81 109 THR A O 1
ATOM 843 N N . ASN A 1 110 ? 1.538 16.203 6.523 1 98.62 110 ASN A N 1
ATOM 844 C CA . ASN A 1 110 ? 2.09 17.547 6.723 1 98.62 110 ASN A CA 1
ATOM 845 C C . ASN A 1 110 ? 1.216 18.609 6.078 1 98.62 110 ASN A C 1
ATOM 847 O O . ASN A 1 110 ? 1.437 19.812 6.285 1 98.62 110 ASN A O 1
ATOM 851 N N . THR A 1 111 ? 0.276 18.219 5.328 1 98.56 111 THR A N 1
ATOM 852 C CA . THR A 1 111 ? -0.73 19.109 4.766 1 98.56 111 THR A CA 1
ATOM 853 C C . THR A 1 111 ? -1.678 19.609 5.852 1 98.56 111 THR A C 1
ATOM 855 O O . THR A 1 111 ? -2.168 20.75 5.781 1 98.56 111 THR A O 1
ATOM 858 N N . LEU A 1 112 ? -1.93 18.875 6.883 1 98.69 112 LEU A N 1
ATOM 859 C CA . LEU A 1 112 ? -2.998 19.125 7.844 1 98.69 112 LEU A CA 1
ATOM 860 C C . LEU A 1 112 ? -2.729 20.391 8.633 1 98.69 112 LEU A C 1
ATOM 862 O O . LEU A 1 112 ? -3.564 21.297 8.664 1 98.69 112 LEU A O 1
ATOM 866 N N . PRO A 1 113 ? -1.532 20.547 9.227 1 98.62 113 PRO A N 1
ATOM 867 C CA . PRO A 1 113 ? -1.311 21.766 10.016 1 98.62 113 PRO A CA 1
ATOM 868 C C . PRO A 1 113 ? -1.301 23.031 9.164 1 98.62 113 PRO A C 1
ATOM 870 O O . PRO A 1 113 ? -1.699 24.094 9.633 1 98.62 113 PRO A O 1
ATOM 873 N N . VAL A 1 114 ? -0.802 22.922 7.953 1 98.44 114 VAL A N 1
ATOM 874 C CA . VAL A 1 114 ? -0.711 24.094 7.09 1 98.44 114 VAL A CA 1
ATOM 875 C C . VAL A 1 114 ? -2.113 24.609 6.781 1 98.44 114 VAL A C 1
ATOM 877 O O . VAL A 1 114 ? -2.348 25.828 6.785 1 98.44 114 VAL A O 1
ATOM 880 N N . HIS A 1 115 ? -3.031 23.766 6.496 1 98.06 115 HIS A N 1
ATOM 881 C CA . HIS A 1 115 ? -4.422 24.172 6.301 1 98.06 115 HIS A CA 1
ATOM 882 C C . HIS A 1 115 ? -5.023 24.719 7.59 1 98.06 115 HIS A C 1
ATOM 884 O O . HIS A 1 115 ? -5.703 25.734 7.574 1 98.06 115 HIS A O 1
ATOM 890 N N . ARG A 1 116 ? -4.863 24.062 8.664 1 98.19 116 ARG A N 1
ATOM 891 C CA . ARG A 1 116 ? -5.477 24.406 9.938 1 98.19 116 ARG A CA 1
ATOM 892 C C . ARG A 1 116 ? -5.012 25.781 10.406 1 98.19 116 ARG A C 1
ATOM 894 O O . ARG A 1 116 ? -5.82 26.594 10.859 1 98.19 116 ARG A O 1
ATOM 901 N N . LEU A 1 117 ? -3.717 26 10.297 1 98.19 117 LEU A N 1
ATOM 902 C CA . LEU A 1 117 ? -3.105 27.188 10.875 1 98.19 117 LEU A CA 1
ATOM 903 C C . LEU A 1 117 ? -3.379 28.406 10.016 1 98.19 117 LEU A C 1
ATOM 905 O O . LEU A 1 117 ? -3.477 29.531 10.531 1 98.19 117 LEU A O 1
ATOM 909 N N . GLY A 1 118 ? -3.412 28.266 8.695 1 97.69 118 GLY A N 1
ATOM 910 C CA . GLY A 1 118 ? -3.631 29.391 7.812 1 97.69 118 GLY A CA 1
ATOM 911 C C . GLY A 1 118 ? -2.637 30.516 8.031 1 97.69 118 GLY A C 1
ATOM 912 O O . GLY A 1 118 ? -3.023 31.688 8.133 1 97.69 118 GLY A O 1
ATOM 913 N N . LEU A 1 119 ? -1.427 30.188 8.078 1 98.44 119 LEU A N 1
ATOM 914 C CA . LEU A 1 119 ? -0.381 31.141 8.438 1 98.44 119 LEU A CA 1
ATOM 915 C C . LEU A 1 119 ? -0.239 32.219 7.375 1 98.44 119 LEU A C 1
ATOM 917 O O . LEU A 1 119 ? -0.215 31.922 6.18 1 98.44 119 LEU A O 1
ATOM 921 N N . ALA A 1 120 ? -0.101 33.438 7.801 1 98.19 120 ALA A N 1
ATOM 922 C CA . ALA A 1 120 ? 0.288 34.531 6.91 1 98.19 120 ALA A CA 1
ATOM 923 C C . ALA A 1 120 ? 1.769 34.438 6.551 1 98.19 120 ALA A C 1
ATOM 925 O O . ALA A 1 120 ? 2.547 33.781 7.254 1 98.19 120 ALA A O 1
ATOM 926 N N . LEU A 1 121 ? 2.088 35.031 5.375 1 98.19 121 LEU A N 1
ATOM 927 C CA . LEU A 1 121 ? 3.494 35.094 4.992 1 98.19 121 LEU A CA 1
ATOM 928 C C . LEU A 1 121 ? 4.34 35.688 6.121 1 98.19 121 LEU A C 1
ATOM 930 O O . LEU A 1 121 ? 3.992 36.719 6.684 1 98.19 121 LEU A O 1
ATOM 934 N N . GLY A 1 122 ? 5.363 34.938 6.5 1 98.38 122 GLY A N 1
ATOM 935 C CA . GLY A 1 122 ? 6.277 35.406 7.531 1 98.38 122 GLY A CA 1
ATOM 936 C C . GLY A 1 122 ? 5.895 34.938 8.922 1 98.38 122 GLY A C 1
ATOM 937 O O . GLY A 1 122 ? 6.688 35.031 9.859 1 98.38 122 GLY A O 1
ATOM 938 N N . ALA A 1 123 ? 4.742 34.406 9.078 1 98.69 123 ALA A N 1
ATOM 939 C CA . ALA A 1 123 ? 4.27 33.938 10.383 1 98.69 123 ALA A CA 1
ATOM 940 C C . ALA A 1 123 ? 4.719 32.5 10.656 1 98.69 123 ALA A C 1
ATOM 942 O O . ALA A 1 123 ? 4.93 31.734 9.727 1 98.69 123 ALA A O 1
ATOM 943 N N . ALA A 1 124 ? 4.883 32.25 11.938 1 98.75 124 ALA A N 1
ATOM 944 C CA . ALA A 1 124 ? 5.277 30.906 12.391 1 98.75 124 ALA A CA 1
ATOM 945 C C . ALA A 1 124 ? 4.379 30.422 13.523 1 98.75 124 ALA A C 1
ATOM 947 O O . ALA A 1 124 ? 3.742 31.234 14.203 1 98.75 124 ALA A O 1
ATOM 948 N N . ALA A 1 125 ? 4.309 29.141 13.695 1 98.75 125 ALA A N 1
ATOM 949 C CA . ALA A 1 125 ? 3.541 28.562 14.797 1 98.75 125 ALA A CA 1
ATOM 950 C C . ALA A 1 125 ? 4.051 27.172 15.148 1 98.75 125 ALA A C 1
ATOM 952 O O . ALA A 1 125 ? 4.52 26.438 14.281 1 98.75 125 ALA A O 1
ATOM 953 N N . GLU A 1 126 ? 3.988 26.891 16.438 1 98.44 126 GLU A N 1
ATOM 954 C CA . GLU A 1 126 ? 4.129 25.5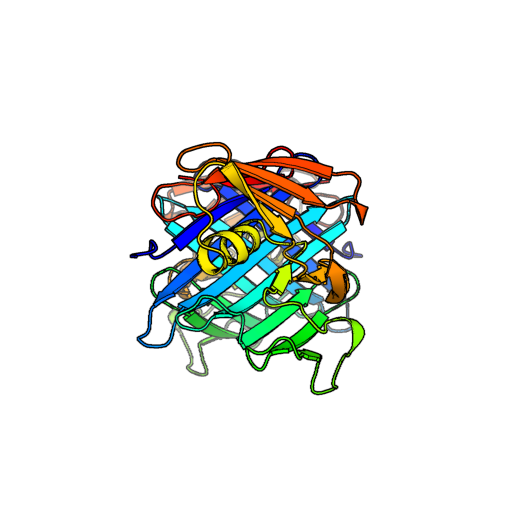 16.859 1 98.44 126 GLU A CA 1
ATOM 955 C C . GLU A 1 126 ? 2.895 24.688 16.5 1 98.44 126 GLU A C 1
ATOM 957 O O . GLU A 1 126 ? 1.767 25.172 16.594 1 98.44 126 GLU A O 1
ATOM 962 N N . ALA A 1 127 ? 3.133 23.469 16.016 1 98.31 127 ALA A N 1
ATOM 963 C CA . ALA A 1 127 ? 2.045 22.547 15.672 1 98.31 127 ALA A CA 1
ATOM 964 C C . ALA A 1 127 ? 2.354 21.125 16.125 1 98.31 127 ALA A C 1
ATOM 966 O O . ALA A 1 127 ? 2.523 20.234 15.305 1 98.31 127 ALA A O 1
ATOM 967 N N . PRO A 1 128 ? 2.42 20.969 17.453 1 98.56 128 PRO A N 1
ATOM 968 C CA . PRO A 1 128 ? 2.604 19.578 17.891 1 98.56 128 PRO A CA 1
ATOM 969 C C . PRO A 1 128 ? 1.522 18.641 17.359 1 98.56 128 PRO A C 1
ATOM 971 O O . PRO A 1 128 ? 0.366 19.047 17.219 1 98.56 128 PRO A O 1
ATOM 974 N N . ALA A 1 129 ? 1.916 17.375 17.078 1 98.81 129 ALA A N 1
ATOM 975 C CA . ALA A 1 129 ? 0.988 16.422 16.469 1 98.81 129 ALA A CA 1
ATOM 976 C C . ALA A 1 129 ? 0.947 15.109 17.25 1 98.81 129 ALA A C 1
ATOM 978 O O . ALA A 1 129 ? 1.892 14.781 17.969 1 98.81 129 ALA A O 1
ATOM 979 N N . ALA A 1 130 ? -0.213 14.414 17.203 1 98.88 130 ALA A N 1
ATOM 980 C CA . ALA A 1 130 ? -0.267 12.992 17.547 1 98.88 130 ALA A CA 1
ATOM 981 C C . ALA A 1 130 ? 0.413 12.141 16.484 1 98.88 130 ALA A C 1
ATOM 983 O O . ALA A 1 130 ? -0.144 11.93 15.406 1 98.88 130 ALA A O 1
ATOM 984 N N . TYR A 1 131 ? 1.569 11.68 16.781 1 98.81 131 TYR A N 1
ATOM 985 C CA . TYR A 1 131 ? 2.471 11.047 15.82 1 98.81 131 TYR A CA 1
ATOM 986 C C . TYR A 1 131 ? 2.408 9.523 15.93 1 98.81 131 TYR A C 1
ATOM 988 O O . TYR A 1 131 ? 2.559 8.969 17.031 1 98.81 131 TYR A O 1
ATOM 996 N N . VAL A 1 132 ? 2.113 8.859 14.789 1 98.81 132 VAL A N 1
ATOM 997 C CA . VAL A 1 132 ? 2.008 7.402 14.766 1 98.81 132 VAL A CA 1
ATOM 998 C C . VAL A 1 132 ? 3.189 6.812 14 1 98.81 132 VAL A C 1
ATOM 1000 O O . VAL A 1 132 ? 3.422 7.156 12.844 1 98.81 132 VAL A O 1
ATOM 1003 N N . ARG A 1 133 ? 3.932 5.941 14.617 1 97.38 133 ARG A N 1
ATOM 1004 C CA . ARG A 1 133 ? 5.074 5.273 14 1 97.38 133 ARG A CA 1
ATOM 1005 C C . ARG A 1 133 ? 4.621 4.289 12.93 1 97.38 133 ARG A C 1
ATOM 1007 O O . ARG A 1 133 ? 3.52 3.738 13.008 1 97.38 133 ARG A O 1
ATOM 1014 N N . ALA A 1 134 ? 5.465 4.023 11.969 1 96.25 134 ALA A N 1
ATOM 1015 C CA . ALA A 1 134 ? 5.09 3.188 10.828 1 96.25 134 ALA A CA 1
ATOM 1016 C C . ALA A 1 134 ? 5.172 1.706 11.188 1 96.25 134 ALA A C 1
ATOM 1018 O O . ALA A 1 134 ? 4.305 0.918 10.797 1 96.25 134 ALA A O 1
ATOM 1019 N N . GLY A 1 135 ? 6.223 1.337 11.969 1 92.88 135 GLY A N 1
ATOM 1020 C CA . GLY A 1 135 ? 6.516 -0.068 12.211 1 92.88 135 GLY A CA 1
ATOM 1021 C C . GLY A 1 135 ? 5.539 -0.723 13.172 1 92.88 135 GLY A C 1
ATOM 1022 O O . GLY A 1 135 ? 4.887 -1.707 12.82 1 92.88 135 GLY A O 1
ATOM 1023 N N . ASP A 1 136 ? 5.402 -0.12 14.352 1 94.69 136 ASP A N 1
ATOM 1024 C CA . ASP A 1 136 ? 4.605 -0.76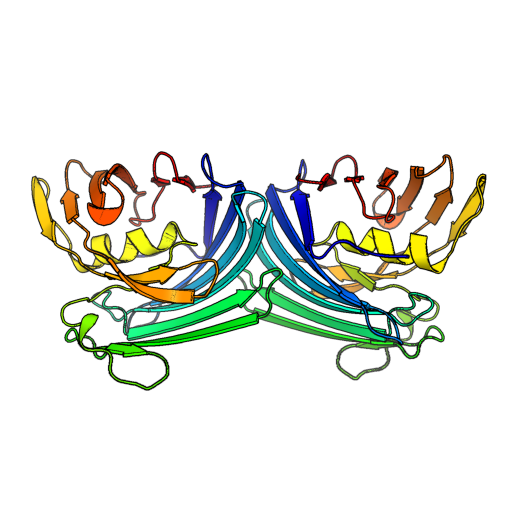3 15.391 1 94.69 136 ASP A CA 1
ATOM 1025 C C . ASP A 1 136 ? 3.346 0.044 15.695 1 94.69 136 ASP A C 1
ATOM 1027 O O . ASP A 1 136 ? 2.576 -0.31 16.594 1 94.69 136 ASP A O 1
ATOM 1031 N N . LEU A 1 137 ? 3.137 1.132 15.055 1 98.12 137 LEU A N 1
ATOM 1032 C CA . LEU A 1 137 ? 1.993 2.029 15.18 1 98.12 137 LEU A CA 1
ATOM 1033 C C . LEU A 1 137 ? 1.912 2.615 16.578 1 98.12 137 LEU A C 1
ATOM 1035 O O . LEU A 1 137 ? 0.821 2.918 17.078 1 98.12 137 LEU A O 1
ATOM 1039 N N . ALA A 1 138 ? 3.078 2.709 17.219 1 97.88 138 ALA A N 1
ATOM 1040 C CA . ALA A 1 138 ? 3.098 3.42 18.484 1 97.88 138 ALA A CA 1
ATOM 1041 C C . ALA A 1 138 ? 2.725 4.887 18.312 1 97.88 138 ALA A C 1
ATOM 1043 O O . ALA A 1 138 ? 3.131 5.52 17.328 1 97.88 138 ALA A O 1
ATOM 1044 N N . VAL A 1 139 ? 1.984 5.41 19.312 1 98.75 139 VAL A N 1
ATOM 1045 C CA . VAL A 1 139 ? 1.527 6.793 19.25 1 98.75 139 VAL A CA 1
ATOM 1046 C C . VAL A 1 139 ? 2.346 7.648 20.219 1 98.75 139 VAL A C 1
ATOM 1048 O O . VAL A 1 139 ? 2.496 7.301 21.391 1 98.75 139 VAL A O 1
ATOM 1051 N N . GLU A 1 140 ? 2.902 8.742 19.625 1 98.19 140 GLU A N 1
ATOM 1052 C CA . GLU A 1 140 ? 3.701 9.688 20.406 1 98.19 140 GLU A CA 1
ATOM 1053 C C . GLU A 1 140 ? 3.355 11.125 20.047 1 98.19 140 GLU A C 1
ATOM 1055 O O . GLU A 1 140 ? 2.635 11.375 19.078 1 98.19 140 GLU A O 1
ATOM 1060 N N . ARG A 1 141 ? 3.744 12 21.016 1 98.5 141 ARG A N 1
ATOM 1061 C CA . ARG A 1 141 ? 3.656 13.422 20.688 1 98.5 141 ARG A CA 1
ATOM 1062 C C . ARG A 1 141 ? 4.883 13.883 19.906 1 98.5 141 ARG A C 1
ATOM 1064 O O . ARG A 1 141 ? 6.016 13.555 20.281 1 98.5 141 ARG A O 1
ATOM 1071 N N . LEU A 1 142 ? 4.73 14.508 18.812 1 98.5 142 LEU A N 1
ATOM 1072 C CA . LEU A 1 142 ? 5.824 15.047 18.016 1 98.5 142 LEU A CA 1
ATOM 1073 C C . LEU A 1 142 ? 5.758 16.578 17.953 1 98.5 142 LEU A C 1
ATOM 1075 O O . LEU A 1 142 ? 4.816 17.141 17.391 1 98.5 142 LEU A O 1
ATOM 1079 N N . GLU A 1 143 ? 6.746 17.188 18.516 1 98.44 143 GLU A N 1
ATOM 1080 C CA . GLU A 1 143 ? 6.836 18.641 18.406 1 98.44 143 GLU A CA 1
ATOM 1081 C C . GLU A 1 143 ? 7.242 19.062 17 1 98.44 143 GLU A C 1
ATOM 1083 O O . GLU A 1 143 ? 8.219 18.547 16.453 1 98.44 143 GLU A O 1
ATOM 1088 N N . GLN A 1 144 ? 6.445 19.938 16.422 1 98.44 144 GLN A N 1
ATOM 1089 C CA . GLN A 1 144 ? 6.695 20.453 15.078 1 98.44 144 GLN A CA 1
ATOM 1090 C C . GLN A 1 144 ? 6.512 21.969 15.039 1 98.44 144 GLN A C 1
ATOM 1092 O O . GLN A 1 144 ? 5.781 22.547 15.852 1 98.44 144 GLN A O 1
ATOM 1097 N N . ARG A 1 145 ? 7.203 22.594 14.133 1 98.69 145 ARG A N 1
ATOM 1098 C CA . ARG A 1 145 ? 7.059 24.016 13.875 1 98.69 145 ARG A CA 1
ATOM 1099 C C . ARG A 1 145 ? 6.98 24.312 12.383 1 98.69 145 ARG A C 1
ATOM 1101 O O . ARG A 1 145 ? 7.719 23.719 11.594 1 98.69 145 ARG A O 1
ATOM 1108 N N . TYR A 1 146 ? 6.074 25.172 12.062 1 98.81 146 TYR A N 1
ATOM 1109 C CA . TYR A 1 146 ? 5.914 25.609 10.688 1 98.81 146 TYR A CA 1
ATOM 1110 C C . TYR A 1 146 ? 6.047 27.125 10.586 1 98.81 146 TYR A C 1
ATOM 1112 O O . TYR A 1 146 ? 5.539 27.859 11.438 1 98.81 146 TYR A O 1
ATOM 1120 N N . GLU A 1 147 ? 6.754 27.562 9.594 1 98.88 147 GLU A N 1
ATOM 1121 C CA . GLU A 1 147 ? 6.84 28.969 9.234 1 98.88 147 GLU A CA 1
ATOM 1122 C C . GLU A 1 147 ? 6.586 29.188 7.742 1 98.88 147 GLU A C 1
ATOM 1124 O O . GLU A 1 147 ? 7.25 28.562 6.902 1 98.88 147 GLU A O 1
ATOM 1129 N N . ARG A 1 148 ? 5.598 30.047 7.48 1 98.81 148 ARG A N 1
ATOM 1130 C CA . ARG A 1 148 ? 5.375 30.344 6.066 1 98.81 148 ARG A CA 1
ATOM 1131 C C . ARG A 1 148 ? 6.43 31.312 5.539 1 98.81 148 ARG A C 1
ATOM 1133 O O . ARG A 1 148 ? 6.492 32.469 5.965 1 98.81 148 ARG A O 1
ATOM 1140 N N . ILE A 1 149 ? 7.207 30.828 4.551 1 98.88 149 ILE A N 1
ATOM 1141 C CA . ILE A 1 149 ? 8.344 31.641 4.133 1 98.88 149 ILE A CA 1
ATOM 1142 C C . ILE A 1 149 ? 8.188 32.031 2.666 1 98.88 149 ILE A C 1
ATOM 1144 O O . ILE A 1 149 ? 9.023 32.75 2.117 1 98.88 149 ILE A O 1
ATOM 1148 N N . GLY A 1 150 ? 7.211 31.625 2.006 1 98.38 150 GLY A N 1
ATOM 1149 C CA . GLY A 1 150 ? 6.867 31.938 0.629 1 98.38 150 GLY A CA 1
ATOM 1150 C C . GLY A 1 150 ? 5.402 31.703 0.31 1 98.38 150 GLY A C 1
ATOM 1151 O O . GLY A 1 150 ? 4.594 31.469 1.211 1 98.38 150 GLY A O 1
ATOM 1152 N N . ASP A 1 151 ? 4.98 31.891 -0.912 1 97.06 151 ASP A N 1
ATOM 1153 C CA . ASP A 1 151 ? 3.584 31.734 -1.307 1 97.06 151 ASP A CA 1
ATOM 1154 C C . ASP A 1 151 ? 3.045 30.375 -0.863 1 97.06 151 ASP A C 1
ATOM 1156 O O . ASP A 1 151 ? 1.968 30.281 -0.271 1 97.06 151 ASP A O 1
ATOM 1160 N N . ARG A 1 152 ? 3.857 29.328 -1.16 1 97.94 152 ARG A N 1
ATOM 1161 C CA . ARG A 1 152 ? 3.457 27.984 -0.762 1 97.94 152 ARG A CA 1
ATOM 1162 C C . ARG A 1 152 ? 4.648 27.203 -0.234 1 97.94 152 ARG A C 1
ATOM 1164 O O . ARG A 1 152 ? 4.77 26 -0.492 1 97.94 152 ARG A O 1
ATOM 1171 N N . ASP A 1 153 ? 5.598 27.891 0.349 1 98.69 153 ASP A N 1
ATOM 1172 C CA . ASP A 1 153 ? 6.785 27.312 0.972 1 98.69 153 ASP A CA 1
ATOM 1173 C C . ASP A 1 153 ? 6.762 27.516 2.486 1 98.69 153 ASP A C 1
ATOM 1175 O O . ASP A 1 153 ? 6.492 28.609 2.971 1 98.69 153 ASP A O 1
ATOM 1179 N N . PHE A 1 154 ? 7.043 26.438 3.164 1 98.81 154 PHE A N 1
ATOM 1180 C CA . PHE A 1 154 ? 7.031 26.469 4.621 1 98.81 154 PHE A CA 1
ATOM 1181 C C . PHE A 1 154 ? 8.328 25.906 5.188 1 98.81 154 PHE A C 1
ATOM 1183 O O . PHE A 1 154 ? 8.734 24.797 4.82 1 98.81 154 PHE A O 1
ATOM 1190 N N . ALA A 1 155 ? 9 26.672 6.008 1 98.81 155 ALA A N 1
ATOM 1191 C CA . ALA A 1 155 ? 10.078 26.109 6.812 1 98.81 155 ALA A CA 1
ATOM 1192 C C . ALA A 1 155 ? 9.523 25.172 7.895 1 98.81 155 ALA A C 1
ATOM 1194 O O . ALA A 1 155 ? 8.648 25.578 8.672 1 98.81 155 ALA A O 1
ATOM 1195 N N . TYR A 1 156 ? 9.883 23.984 7.883 1 98.62 156 TYR A N 1
ATOM 1196 C CA . TYR A 1 156 ? 9.422 22.938 8.781 1 98.62 156 TYR A CA 1
ATOM 1197 C C . TYR A 1 156 ? 10.562 22.438 9.672 1 98.62 156 TYR A C 1
ATOM 1199 O O . TYR A 1 156 ? 11.68 22.219 9.195 1 98.62 156 TYR A O 1
ATOM 1207 N N . THR A 1 157 ? 10.25 22.312 10.906 1 98 157 THR A N 1
ATOM 1208 C CA . THR A 1 157 ? 11.227 21.766 11.828 1 98 157 THR A CA 1
ATOM 1209 C C . THR A 1 157 ? 10.578 20.719 12.742 1 98 157 THR A C 1
ATOM 1211 O O . THR A 1 157 ? 9.461 20.922 13.219 1 98 157 THR A O 1
ATOM 1214 N N . ALA A 1 158 ? 11.227 19.625 12.922 1 96.31 158 ALA A N 1
ATOM 1215 C CA . ALA A 1 158 ? 10.953 18.594 13.938 1 96.31 158 ALA A CA 1
ATOM 1216 C C . ALA A 1 158 ? 12.18 18.328 14.797 1 96.31 158 ALA A C 1
ATOM 1218 O O . ALA A 1 158 ? 13.039 17.516 14.43 1 96.31 158 ALA A O 1
ATOM 1219 N N . PRO A 1 159 ? 12.234 18.906 15.922 1 91.5 159 PRO A N 1
ATOM 1220 C CA . PRO A 1 159 ? 13.477 18.938 16.703 1 91.5 159 PRO A CA 1
ATOM 1221 C C . PRO A 1 159 ? 13.922 17.547 17.156 1 91.5 159 PRO A C 1
ATOM 1223 O O . PRO A 1 159 ? 15.117 17.266 17.172 1 91.5 159 PRO A O 1
ATOM 1226 N N . VAL A 1 160 ? 12.961 16.703 17.5 1 90.44 160 VAL A N 1
ATOM 1227 C CA . VAL A 1 160 ? 13.305 15.398 18.047 1 90.44 160 VAL A CA 1
ATOM 1228 C C . VAL A 1 160 ? 14.094 14.602 17 1 90.44 160 VAL A C 1
ATOM 1230 O O . VAL A 1 160 ? 14.914 13.75 17.359 1 90.44 160 VAL A O 1
ATOM 1233 N N . PHE A 1 161 ? 13.93 14.914 15.781 1 87.44 161 PHE A N 1
ATOM 1234 C CA . PHE A 1 161 ? 14.633 14.211 14.711 1 87.44 161 PHE A CA 1
ATOM 1235 C C . PHE A 1 161 ? 15.828 15.016 14.219 1 87.44 161 PHE A C 1
ATOM 1237 O O . PHE A 1 161 ? 16.516 14.609 13.289 1 87.44 161 PHE A O 1
ATOM 1244 N N . ALA A 1 162 ? 16.078 16.203 14.766 1 88.25 162 ALA A N 1
ATOM 1245 C CA . ALA A 1 162 ? 17.078 17.125 14.258 1 88.25 162 ALA A CA 1
ATOM 1246 C C . ALA A 1 162 ? 16.891 17.359 12.758 1 88.25 162 ALA A C 1
ATOM 1248 O O . ALA A 1 162 ? 17.859 17.328 11.992 1 88.25 162 ALA A O 1
ATOM 1249 N N . PHE A 1 163 ? 15.68 17.578 12.5 1 91.38 163 PHE A N 1
ATOM 1250 C CA . PHE A 1 163 ? 15.32 17.656 11.086 1 91.38 163 PHE A CA 1
ATOM 1251 C C . PHE A 1 163 ? 14.688 19 10.758 1 91.38 163 PHE A C 1
ATOM 1253 O O . PHE A 1 163 ? 13.836 19.484 11.5 1 91.38 163 PHE A O 1
ATOM 1260 N N . SER A 1 164 ? 15.195 19.609 9.742 1 95.81 164 SER A N 1
ATOM 1261 C CA . SER A 1 164 ? 14.625 20.828 9.195 1 95.81 164 SER A CA 1
ATOM 1262 C C . SER A 1 164 ? 14.703 20.844 7.672 1 95.81 164 SER A C 1
ATOM 1264 O O . SER A 1 164 ? 15.664 20.344 7.09 1 95.81 164 SER A O 1
ATOM 1266 N N . CYS A 1 165 ? 13.648 21.406 7.102 1 97.38 165 CYS A N 1
ATOM 1267 C CA . CYS A 1 165 ? 13.633 21.547 5.652 1 97.38 165 CYS A CA 1
ATOM 1268 C C . CYS A 1 165 ? 12.602 22.578 5.215 1 97.38 165 CYS A C 1
ATOM 1270 O O . CYS A 1 165 ? 11.906 23.156 6.055 1 97.38 165 CYS A O 1
ATOM 1272 N N . VAL A 1 166 ? 12.672 22.906 3.98 1 98.69 166 VAL A N 1
ATOM 1273 C CA . VAL A 1 166 ? 11.594 23.688 3.381 1 98.69 166 VAL A CA 1
ATOM 1274 C C . VAL A 1 166 ? 10.602 22.75 2.686 1 98.69 166 VAL A C 1
ATOM 1276 O O . VAL A 1 166 ? 10.977 22.031 1.761 1 98.69 166 VAL A O 1
ATOM 1279 N N . LEU A 1 167 ? 9.359 22.734 3.164 1 98.69 167 LEU A N 1
ATOM 1280 C CA . LEU A 1 167 ? 8.273 22.016 2.512 1 98.69 167 LEU A CA 1
ATOM 1281 C C . LEU A 1 167 ? 7.629 22.859 1.422 1 98.69 167 LEU A C 1
ATOM 1283 O O . LEU A 1 167 ? 7.27 24.016 1.659 1 98.69 167 LEU A O 1
ATOM 1287 N N . ARG A 1 168 ? 7.523 22.297 0.247 1 98.81 168 ARG A N 1
ATOM 1288 C CA . ARG A 1 168 ? 6.84 22.984 -0.842 1 98.81 168 ARG A CA 1
ATOM 1289 C C . ARG A 1 168 ? 5.461 22.375 -1.091 1 98.81 168 ARG A C 1
ATOM 1291 O O . ARG A 1 168 ? 5.301 21.156 -1.058 1 98.81 168 ARG A O 1
ATOM 1298 N N . TYR A 1 169 ? 4.527 23.234 -1.373 1 98.62 169 TYR A N 1
ATOM 1299 C CA . TYR A 1 169 ? 3.139 22.812 -1.535 1 98.62 169 TYR A CA 1
ATOM 1300 C C . TYR A 1 169 ? 2.588 23.25 -2.885 1 98.62 169 TYR A C 1
ATOM 1302 O O . TYR A 1 169 ? 3.111 24.188 -3.502 1 98.62 169 TYR A O 1
ATOM 1310 N N . ASP A 1 170 ? 1.6 22.562 -3.404 1 98.25 170 ASP A N 1
ATOM 1311 C CA . ASP A 1 170 ? 0.898 22.984 -4.609 1 98.25 170 ASP A CA 1
ATOM 1312 C C . ASP A 1 170 ? -0.214 23.984 -4.277 1 98.25 170 ASP A C 1
ATOM 1314 O O . ASP A 1 170 ? -0.291 24.484 -3.154 1 98.25 170 ASP A O 1
ATOM 1318 N N . GLU A 1 171 ? -1.078 24.297 -5.219 1 96.94 171 GLU A N 1
ATOM 1319 C CA . GLU A 1 171 ? -2.115 25.312 -5.051 1 96.94 171 GLU A CA 1
ATOM 1320 C C . GLU A 1 171 ? -3.172 24.859 -4.047 1 96.94 171 GLU A C 1
ATOM 1322 O O . GLU A 1 171 ? -3.939 25.672 -3.533 1 96.94 171 GLU A O 1
ATOM 1327 N N . HIS A 1 172 ? -3.24 23.547 -3.818 1 97.25 172 HIS A N 1
ATOM 1328 C CA . HIS A 1 172 ? -4.203 23 -2.873 1 97.25 172 HIS A CA 1
ATOM 1329 C C . HIS A 1 172 ? -3.574 22.781 -1.501 1 97.25 172 HIS A C 1
ATOM 1331 O O . HIS A 1 172 ? -4.195 22.188 -0.612 1 97.25 172 HIS A O 1
ATOM 1337 N N . LEU A 1 173 ? -2.303 23.141 -1.401 1 97.88 173 LEU A N 1
ATOM 1338 C CA . LEU A 1 173 ? -1.499 22.969 -0.196 1 97.88 173 LEU A CA 1
ATOM 1339 C C . LEU A 1 173 ? -1.339 21.484 0.141 1 97.88 173 LEU A C 1
ATOM 1341 O O . LEU A 1 173 ? -1.436 21.109 1.307 1 97.88 173 LEU A O 1
ATOM 1345 N N . LEU A 1 174 ? -1.19 20.719 -0.858 1 98.62 174 LEU A N 1
ATOM 1346 C CA . LEU A 1 174 ? -0.648 19.359 -0.755 1 98.62 174 LEU A CA 1
ATOM 1347 C C . LEU A 1 174 ? 0.859 19.359 -0.986 1 98.62 174 LEU A C 1
ATOM 1349 O O . LEU A 1 174 ? 1.357 20.078 -1.861 1 98.62 174 LEU A O 1
ATOM 1353 N N . VAL A 1 175 ? 1.513 18.609 -0.215 1 98.62 175 VAL A N 1
ATOM 1354 C CA . VAL A 1 175 ? 2.969 18.547 -0.276 1 98.62 175 VAL A CA 1
ATOM 1355 C C . VAL A 1 175 ? 3.412 18.172 -1.688 1 98.62 175 VAL A C 1
ATOM 1357 O O . VAL A 1 175 ? 2.881 17.219 -2.281 1 98.62 175 VAL A O 1
ATOM 1360 N N . VAL A 1 176 ? 4.344 18.906 -2.219 1 98.62 176 VAL A N 1
ATOM 1361 C CA . VAL A 1 176 ? 4.926 18.609 -3.523 1 98.62 176 VAL A CA 1
ATOM 1362 C C . VAL A 1 176 ? 6.352 18.094 -3.344 1 98.62 176 VAL A C 1
ATOM 1364 O O . VAL A 1 176 ? 6.758 17.141 -4.023 1 98.62 176 VAL A O 1
ATOM 1367 N N . ASP A 1 177 ? 7.031 18.734 -2.531 1 98.38 177 ASP A N 1
ATOM 1368 C CA . ASP A 1 177 ? 8.414 18.375 -2.246 1 98.38 177 ASP A CA 1
ATOM 1369 C C . ASP A 1 177 ? 8.688 18.375 -0.744 1 98.38 177 ASP A C 1
ATOM 1371 O O . ASP A 1 177 ? 8.508 19.406 -0.081 1 98.38 177 ASP A O 1
ATOM 1375 N N . TYR A 1 178 ? 8.945 17.297 -0.187 1 98 178 TYR A N 1
ATOM 1376 C CA . TYR A 1 178 ? 9.398 17.031 1.172 1 98 178 TYR A CA 1
ATOM 1377 C C . TYR A 1 178 ? 10.828 16.5 1.174 1 98 178 TYR A C 1
ATOM 1379 O O . TYR A 1 178 ? 11.047 15.289 1.214 1 98 178 TYR A O 1
ATOM 1387 N N . PRO A 1 179 ? 11.797 17.469 1.149 1 96.12 179 PRO A N 1
ATOM 1388 C CA . PRO A 1 179 ? 13.188 17.094 0.903 1 96.12 179 PRO A CA 1
ATOM 1389 C C . PRO A 1 179 ? 13.672 15.977 1.83 1 96.12 179 PRO A C 1
ATOM 1391 O O . PRO A 1 179 ? 13.523 16.078 3.051 1 96.12 179 PRO A O 1
ATOM 1394 N N . GLY A 1 180 ? 14.227 14.984 1.166 1 93.31 180 GLY A N 1
ATOM 1395 C CA . GLY A 1 180 ? 14.797 13.867 1.896 1 93.31 180 GLY A CA 1
ATOM 1396 C C . GLY A 1 180 ? 13.766 12.82 2.287 1 93.31 180 GLY A C 1
ATOM 1397 O O . GLY A 1 180 ? 14.117 11.773 2.836 1 93.31 180 GLY A O 1
ATOM 1398 N N . ILE A 1 181 ? 12.477 13.094 1.978 1 95.94 181 ILE A N 1
ATOM 1399 C CA . ILE A 1 181 ? 11.453 12.195 2.49 1 95.94 181 ILE A CA 1
ATOM 1400 C C . ILE A 1 181 ? 10.547 11.734 1.347 1 95.94 181 ILE A C 1
ATOM 1402 O O . ILE A 1 181 ? 10.367 10.539 1.131 1 95.94 181 ILE A O 1
ATOM 1406 N N . ALA A 1 182 ? 10.047 12.672 0.564 1 97.88 182 ALA A N 1
ATOM 1407 C CA . ALA A 1 182 ? 9.07 12.273 -0.452 1 97.88 182 ALA A CA 1
ATOM 1408 C C . ALA A 1 182 ? 8.93 13.352 -1.523 1 97.88 182 ALA A C 1
ATOM 1410 O O . ALA A 1 182 ? 9.156 14.539 -1.258 1 97.88 182 ALA A O 1
ATOM 1411 N N . VAL A 1 183 ? 8.523 12.945 -2.697 1 98.19 183 VAL A N 1
ATOM 1412 C CA . VAL A 1 183 ? 8.203 13.852 -3.793 1 98.19 183 VAL A CA 1
ATOM 1413 C C . VAL A 1 183 ? 6.863 13.445 -4.414 1 98.19 183 VAL A C 1
ATOM 1415 O O . VAL A 1 183 ? 6.578 12.258 -4.574 1 98.19 183 VAL A O 1
ATOM 1418 N N . ARG A 1 184 ? 6.09 14.484 -4.773 1 98.31 184 ARG A N 1
ATOM 1419 C CA . ARG A 1 184 ? 4.801 14.25 -5.418 1 98.31 184 ARG A CA 1
ATOM 1420 C C . ARG A 1 184 ? 4.977 13.617 -6.793 1 98.31 184 ARG A C 1
ATOM 1422 O O . ARG A 1 184 ? 5.875 13.992 -7.543 1 98.31 184 ARG A O 1
ATOM 1429 N N . LEU A 1 185 ? 4.16 12.625 -7.074 1 97.38 185 LEU A N 1
ATOM 1430 C CA . LEU A 1 185 ? 4.098 12.07 -8.422 1 97.38 185 LEU A CA 1
ATOM 1431 C C . LEU A 1 185 ? 3.049 12.789 -9.258 1 97.38 185 LEU A C 1
ATOM 1433 O O . LEU A 1 185 ? 2.08 13.328 -8.719 1 97.38 185 LEU A O 1
ATOM 1437 N N . PRO A 1 186 ? 3.166 12.773 -10.531 1 88.12 186 PRO A N 1
ATOM 1438 C CA . PRO A 1 186 ? 2.24 13.492 -11.406 1 88.12 186 PRO A CA 1
ATOM 1439 C C . PRO A 1 186 ? 0.835 12.891 -11.406 1 88.12 186 PRO A C 1
ATOM 1441 O O . PRO A 1 186 ? 0.672 11.695 -11.148 1 88.12 186 PRO A O 1
ATOM 1444 N N . MET B 1 1 ? 10.406 -26.594 1.85 1 62.28 1 MET B N 1
ATOM 1445 C CA . MET B 1 1 ? 10.898 -25.359 1.23 1 62.28 1 MET B CA 1
ATOM 1446 C C . MET B 1 1 ? 10.555 -24.141 2.082 1 62.28 1 MET B C 1
ATOM 1448 O O . MET B 1 1 ? 9.461 -24.062 2.652 1 62.28 1 MET B O 1
ATOM 1452 N N . SER B 1 2 ? 11.625 -23.25 2.58 1 85.62 2 SER B N 1
ATOM 1453 C CA . SER B 1 2 ? 11.391 -22.172 3.523 1 85.62 2 SER B CA 1
ATOM 1454 C C . SER B 1 2 ? 11.312 -20.828 2.809 1 85.62 2 SER B C 1
ATOM 1456 O O . SER B 1 2 ? 12.078 -20.562 1.879 1 85.62 2 SER B O 1
ATOM 1458 N N . LEU B 1 3 ? 10.234 -20.141 2.777 1 93.69 3 LEU B N 1
ATOM 1459 C CA . LEU B 1 3 ? 10.117 -18.766 2.289 1 93.69 3 LEU B CA 1
ATOM 1460 C C . LEU B 1 3 ? 10.609 -17.781 3.334 1 93.69 3 LEU B C 1
ATOM 1462 O O . LEU B 1 3 ? 10.602 -18.078 4.531 1 93.69 3 LEU B O 1
ATOM 1466 N N . PRO B 1 4 ? 11.219 -16.672 2.838 1 95.75 4 PRO B N 1
ATOM 1467 C CA . PRO B 1 4 ? 11.523 -15.617 3.807 1 95.75 4 PRO B CA 1
ATOM 1468 C C . PRO B 1 4 ? 10.273 -15.062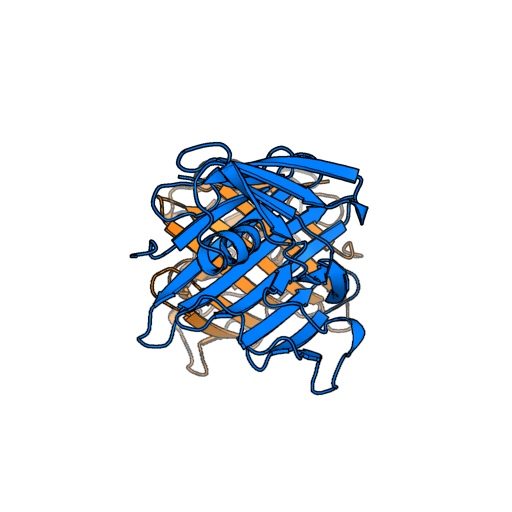 4.488 1 95.75 4 PRO B C 1
ATOM 1470 O O . PRO B 1 4 ? 9.156 -15.375 4.082 1 95.75 4 PRO B O 1
ATOM 1473 N N . ALA B 1 5 ? 10.469 -14.258 5.516 1 95.94 5 ALA B N 1
ATOM 1474 C CA . ALA B 1 5 ? 9.328 -13.664 6.207 1 95.94 5 ALA B CA 1
ATOM 1475 C C . ALA B 1 5 ? 8.633 -12.625 5.328 1 95.94 5 ALA B C 1
ATOM 1477 O O . ALA B 1 5 ? 7.414 -12.453 5.418 1 95.94 5 ALA B O 1
ATOM 1478 N N . ALA B 1 6 ? 9.469 -11.969 4.492 1 97.88 6 ALA B N 1
ATOM 1479 C CA . ALA B 1 6 ? 8.906 -10.906 3.654 1 97.88 6 ALA B CA 1
ATOM 1480 C C . ALA B 1 6 ? 9.688 -10.773 2.352 1 97.88 6 ALA B C 1
ATOM 1482 O O . ALA B 1 6 ? 10.828 -11.234 2.254 1 97.88 6 ALA B O 1
ATOM 1483 N N . ALA B 1 7 ? 9.086 -10.188 1.398 1 98.31 7 ALA B N 1
ATOM 1484 C CA . ALA B 1 7 ? 9.703 -9.773 0.141 1 98.31 7 ALA B CA 1
ATOM 1485 C C . ALA B 1 7 ? 9.016 -8.531 -0.419 1 98.31 7 ALA B C 1
ATOM 1487 O O . ALA B 1 7 ? 7.855 -8.258 -0.098 1 98.31 7 ALA B O 1
ATOM 1488 N N . SER B 1 8 ? 9.75 -7.785 -1.183 1 98.69 8 SER B N 1
ATOM 1489 C CA . SER B 1 8 ? 9.219 -6.555 -1.755 1 98.69 8 SER B CA 1
ATOM 1490 C C . SER B 1 8 ? 9.672 -6.375 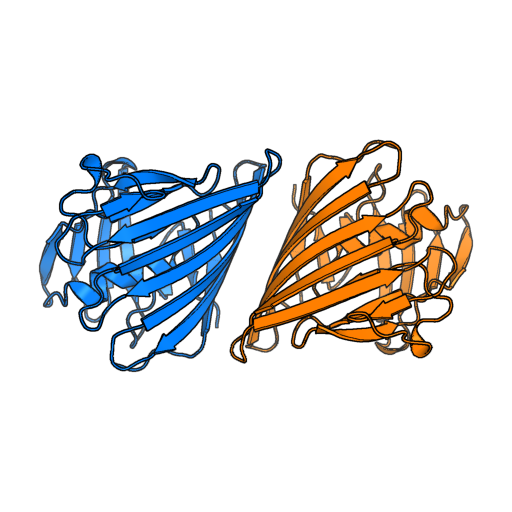-3.199 1 98.69 8 SER B C 1
ATOM 1492 O O . SER B 1 8 ? 10.766 -6.809 -3.572 1 98.69 8 SER B O 1
ATOM 1494 N N . TRP B 1 9 ? 8.844 -5.77 -3.961 1 98.69 9 TRP B N 1
ATOM 1495 C CA . TRP B 1 9 ? 9.117 -5.535 -5.375 1 98.69 9 TRP B CA 1
ATOM 1496 C C . TRP B 1 9 ? 8.836 -4.082 -5.75 1 98.69 9 TRP B C 1
ATOM 1498 O O . TRP B 1 9 ? 7.832 -3.508 -5.324 1 98.69 9 TRP B O 1
ATOM 1508 N N . ARG B 1 10 ? 9.703 -3.486 -6.469 1 98.06 10 ARG B N 1
ATOM 1509 C CA . ARG B 1 10 ? 9.438 -2.221 -7.141 1 98.06 10 ARG B CA 1
ATOM 1510 C C . ARG B 1 10 ? 8.852 -2.451 -8.531 1 98.06 10 ARG B C 1
ATOM 1512 O O . ARG B 1 10 ? 9.43 -3.168 -9.344 1 98.06 10 ARG B O 1
ATOM 1519 N N . HIS B 1 11 ? 7.68 -1.892 -8.719 1 98.06 11 HIS B N 1
ATOM 1520 C CA . HIS B 1 11 ? 7.094 -1.98 -10.055 1 98.06 11 HIS B CA 1
ATOM 1521 C C . HIS B 1 11 ? 7.762 -1.004 -11.016 1 98.06 11 HIS B C 1
ATOM 1523 O O . HIS B 1 11 ? 8.297 0.022 -10.594 1 98.06 11 HIS B O 1
ATOM 1529 N N . GLN B 1 12 ? 7.707 -1.374 -12.297 1 93.75 12 GLN B N 1
ATOM 1530 C CA . GLN B 1 12 ? 8.445 -0.547 -13.25 1 93.75 12 GLN B CA 1
ATOM 1531 C C . GLN B 1 12 ? 7.719 -0.474 -14.594 1 93.75 12 GLN B C 1
ATOM 1533 O O . GLN B 1 12 ? 6.816 -1.271 -14.859 1 93.75 12 GLN B O 1
ATOM 1538 N N . ASP B 1 13 ? 8.141 0.491 -15.398 1 87.38 13 ASP B N 1
ATOM 1539 C CA . ASP B 1 13 ? 7.742 0.761 -16.781 1 87.38 13 ASP B CA 1
ATOM 1540 C C . ASP B 1 13 ? 6.293 1.238 -16.844 1 87.38 13 ASP B C 1
ATOM 1542 O O . ASP B 1 13 ? 6.027 2.441 -16.797 1 87.38 13 ASP B O 1
ATOM 1546 N N . SER B 1 14 ? 5.391 0.333 -16.812 1 81.56 14 SER B N 1
ATOM 1547 C CA . SER B 1 14 ? 4.004 0.726 -17.062 1 81.56 14 SER B CA 1
ATOM 1548 C C . SER B 1 14 ? 3.381 1.36 -15.828 1 81.56 14 SER B C 1
ATOM 1550 O O . SER B 1 14 ? 2.336 2.01 -15.914 1 81.56 14 SER B O 1
ATOM 1552 N N . ARG B 1 15 ? 4.027 1.216 -14.727 1 93.06 15 ARG B N 1
ATOM 1553 C CA . ARG B 1 15 ? 3.486 1.811 -13.508 1 93.06 15 ARG B CA 1
ATOM 1554 C C . ARG B 1 15 ? 4.598 2.113 -12.508 1 93.06 15 ARG B C 1
ATOM 1556 O O . ARG B 1 15 ? 5.688 1.542 -12.586 1 93.06 15 ARG B O 1
ATOM 1563 N N . THR B 1 16 ? 4.398 3.137 -11.727 1 96.88 16 THR B N 1
ATOM 1564 C CA . THR B 1 16 ? 5.195 3.373 -10.523 1 96.88 16 THR B CA 1
ATOM 1565 C C . THR B 1 16 ? 4.508 2.783 -9.297 1 96.88 16 THR B C 1
ATOM 1567 O O . THR B 1 16 ? 3.379 3.154 -8.969 1 96.88 16 THR B O 1
ATOM 1570 N N . GLY B 1 17 ? 5.121 1.798 -8.742 1 97.94 17 GLY B N 1
ATOM 1571 C CA . GLY B 1 17 ? 4.473 1.12 -7.633 1 97.94 17 GLY B CA 1
ATOM 1572 C C . GLY B 1 17 ? 5.43 0.299 -6.789 1 97.94 17 GLY B C 1
ATOM 1573 O O . GLY B 1 17 ? 6.574 0.069 -7.188 1 97.94 17 GLY B O 1
ATOM 1574 N N . LEU B 1 18 ? 5.012 -0.059 -5.645 1 98.69 18 LEU B N 1
ATOM 1575 C CA . LEU B 1 18 ? 5.754 -0.912 -4.727 1 98.69 18 LEU B CA 1
ATOM 1576 C C . LEU B 1 18 ? 4.836 -1.945 -4.082 1 98.69 18 LEU B C 1
ATOM 1578 O O . LEU B 1 18 ? 3.746 -1.607 -3.617 1 98.69 18 LEU B O 1
ATOM 1582 N N . GLU B 1 19 ? 5.266 -3.148 -4.129 1 98.88 19 GLU B N 1
ATOM 1583 C CA . GLU B 1 19 ? 4.562 -4.27 -3.514 1 98.88 19 GLU B CA 1
ATOM 1584 C C . GLU B 1 19 ? 5.359 -4.852 -2.352 1 98.88 19 GLU B C 1
ATOM 1586 O O . GLU B 1 19 ? 6.578 -5.016 -2.447 1 98.88 19 GLU B O 1
ATOM 1591 N N . VAL B 1 20 ? 4.668 -5.109 -1.245 1 98.88 20 VAL B N 1
ATOM 1592 C CA . VAL B 1 20 ? 5.262 -5.859 -0.144 1 98.88 20 VAL B CA 1
ATOM 1593 C C . VAL B 1 20 ? 4.41 -7.094 0.155 1 98.88 20 VAL B C 1
ATOM 1595 O O . VAL B 1 20 ? 3.182 -7.047 0.067 1 98.88 20 VAL B O 1
ATOM 1598 N N . ALA B 1 21 ? 5.047 -8.156 0.492 1 98.75 21 ALA B N 1
ATOM 1599 C CA . ALA B 1 21 ? 4.371 -9.406 0.813 1 98.75 21 ALA B CA 1
ATOM 1600 C C . ALA B 1 21 ? 4.988 -10.07 2.041 1 98.75 21 ALA B C 1
ATOM 1602 O O . ALA B 1 21 ? 6.199 -9.977 2.262 1 98.75 21 ALA B O 1
ATOM 1603 N N . PHE B 1 22 ? 4.195 -10.758 2.811 1 98.56 22 PHE B N 1
ATOM 1604 C CA . PHE B 1 22 ? 4.574 -11.461 4.027 1 98.56 22 PHE B CA 1
ATOM 1605 C C . PHE B 1 22 ? 4.109 -12.914 3.975 1 98.56 22 PHE B C 1
ATOM 1607 O O . PHE B 1 22 ? 2.943 -13.188 3.684 1 98.56 22 PHE B O 1
ATOM 1614 N N . PHE B 1 23 ? 5.012 -13.797 4.262 1 97.81 23 PHE B N 1
ATOM 1615 C CA . PHE B 1 23 ? 4.758 -15.219 4.102 1 97.81 23 PHE B CA 1
ATOM 1616 C C . PHE B 1 23 ? 4.695 -15.914 5.453 1 97.81 23 PHE B C 1
ATOM 1618 O O . PHE B 1 23 ? 5.625 -15.805 6.258 1 97.81 23 PHE B O 1
ATOM 1625 N N . HIS B 1 24 ? 3.564 -16.609 5.621 1 96.69 24 HIS B N 1
ATOM 1626 C CA . HIS B 1 24 ? 3.387 -17.375 6.848 1 96.69 24 HIS B CA 1
ATOM 1627 C C . HIS B 1 24 ? 3.088 -18.844 6.543 1 96.69 24 HIS B C 1
ATOM 1629 O O . HIS B 1 24 ? 2.01 -19.172 6.043 1 96.69 24 HIS B O 1
ATOM 1635 N N . GLY B 1 25 ? 4.031 -19.703 6.934 1 95.75 25 GLY B N 1
ATOM 1636 C CA . GLY B 1 25 ? 3.867 -21.125 6.691 1 95.75 25 GLY B CA 1
ATOM 1637 C C . GLY B 1 25 ? 3.09 -21.828 7.793 1 95.75 25 GLY B C 1
ATOM 1638 O O . GLY B 1 25 ? 3.211 -21.469 8.969 1 95.75 25 GLY B O 1
ATOM 1639 N N . HIS B 1 26 ? 2.223 -22.75 7.414 1 90.88 26 HIS B N 1
ATOM 1640 C CA . HIS B 1 26 ? 1.574 -23.688 8.328 1 90.88 26 HIS B CA 1
ATOM 1641 C C . HIS B 1 26 ? 1.472 -25.078 7.711 1 90.88 26 HIS B C 1
ATOM 1643 O O . HIS B 1 26 ? 1.813 -25.266 6.539 1 90.88 26 HIS B O 1
ATOM 1649 N N . GLU B 1 27 ? 1.29 -26.109 8.477 1 86 27 GLU B N 1
ATOM 1650 C CA . GLU B 1 27 ? 1.265 -27.5 8.008 1 86 27 GLU B CA 1
ATOM 1651 C C . GLU B 1 27 ? 0.394 -27.641 6.762 1 86 27 GLU B C 1
ATOM 1653 O O . GLU B 1 27 ? 0.705 -28.422 5.867 1 86 27 GLU B O 1
ATOM 1658 N N . GLY B 1 28 ? -0.47 -26.812 6.566 1 89.44 28 GLY B N 1
ATOM 1659 C CA . GLY B 1 28 ? -1.417 -26.953 5.473 1 89.44 28 GLY B CA 1
ATOM 1660 C C . GLY B 1 28 ? -1.163 -25.984 4.332 1 89.44 28 GLY B C 1
ATOM 1661 O O . GLY B 1 28 ? -2.004 -25.828 3.445 1 89.44 28 GLY B O 1
ATOM 1662 N N . GLY B 1 29 ? 0.021 -25.422 4.328 1 96.94 29 GLY B N 1
ATOM 1663 C CA . GLY B 1 29 ? 0.306 -24.531 3.221 1 96.94 29 GLY B CA 1
ATOM 1664 C C . GLY B 1 29 ? 0.806 -23.172 3.668 1 96.94 29 GLY B C 1
ATOM 1665 O O . GLY B 1 29 ? 1.608 -23.078 4.598 1 96.94 29 GLY B O 1
ATOM 1666 N N . TRP B 1 30 ? 0.518 -22.203 2.855 1 97.75 30 TRP B N 1
ATOM 1667 C CA . TRP B 1 30 ? 1.004 -20.859 3.125 1 97.75 30 TRP B CA 1
ATOM 1668 C C . TRP B 1 30 ? -0.148 -19.859 3.154 1 97.75 30 TRP B C 1
ATOM 1670 O O . TRP B 1 30 ? -1.135 -20.016 2.43 1 97.75 30 TRP B O 1
ATOM 1680 N N . ARG B 1 31 ? -0.021 -18.938 4.059 1 97.69 31 ARG B N 1
ATOM 1681 C CA . ARG B 1 31 ? -0.776 -17.688 3.992 1 97.69 31 ARG B CA 1
ATOM 1682 C C . ARG B 1 31 ? 0.115 -16.531 3.553 1 97.69 31 ARG B C 1
ATOM 1684 O O . ARG B 1 31 ? 1.142 -16.25 4.18 1 97.69 31 ARG B O 1
ATOM 1691 N N . ILE B 1 32 ? -0.245 -15.852 2.494 1 98.31 32 ILE B N 1
ATOM 1692 C CA . ILE B 1 32 ? 0.527 -14.75 1.927 1 98.31 32 ILE B CA 1
ATOM 1693 C C . ILE B 1 32 ? -0.288 -13.461 1.991 1 98.31 32 ILE B C 1
ATOM 1695 O O . ILE B 1 32 ? -1.338 -13.352 1.354 1 98.31 32 ILE B O 1
ATOM 1699 N N . ASN B 1 33 ? 0.137 -12.562 2.811 1 98.5 33 ASN B N 1
ATOM 1700 C CA . ASN B 1 33 ? -0.462 -11.234 2.898 1 98.5 33 ASN B CA 1
ATOM 1701 C C . ASN B 1 33 ? 0.392 -10.188 2.193 1 98.5 33 ASN B C 1
ATOM 1703 O O . ASN B 1 33 ? 1.622 -10.227 2.264 1 98.5 33 ASN B O 1
ATOM 1707 N N . GLY B 1 34 ? -0.232 -9.289 1.519 1 98.75 34 GLY B N 1
ATOM 1708 C CA . GLY B 1 34 ? 0.549 -8.258 0.851 1 98.75 34 GLY B CA 1
ATOM 1709 C C . GLY B 1 34 ? -0.276 -7.051 0.449 1 98.75 34 GLY B C 1
ATOM 1710 O O . G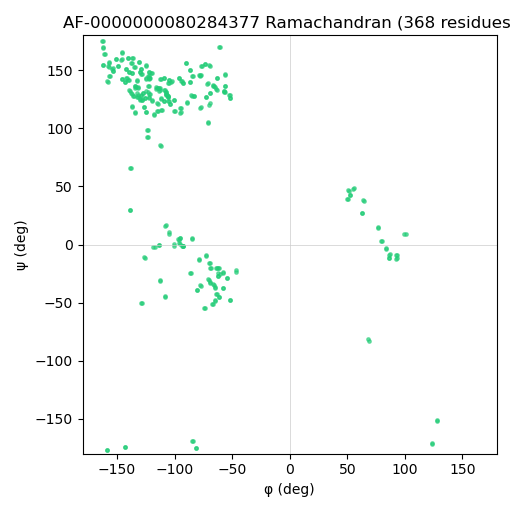LY B 1 34 ? -1.483 -7.008 0.696 1 98.75 34 GLY B O 1
ATOM 1711 N N . ALA B 1 35 ? 0.381 -6.082 -0.042 1 98.88 35 ALA B N 1
ATOM 1712 C CA . ALA B 1 35 ? -0.247 -4.852 -0.515 1 98.88 35 ALA B CA 1
ATOM 1713 C C . ALA B 1 35 ? 0.604 -4.18 -1.587 1 98.88 35 ALA B C 1
ATOM 1715 O O . ALA B 1 35 ? 1.827 -4.34 -1.609 1 98.88 35 ALA B O 1
ATOM 1716 N N . THR B 1 36 ? -0.061 -3.471 -2.445 1 98.88 36 THR B N 1
ATOM 1717 C CA . THR B 1 36 ? 0.581 -2.68 -3.488 1 98.88 36 THR B CA 1
ATOM 1718 C C . THR B 1 36 ? -0.007 -1.271 -3.537 1 98.88 36 THR B C 1
ATOM 1720 O O . THR B 1 36 ? -1.228 -1.101 -3.504 1 98.88 36 THR B O 1
ATOM 1723 N N . THR B 1 37 ? 0.802 -0.293 -3.469 1 98.88 37 THR B N 1
ATOM 1724 C CA . THR B 1 37 ? 0.428 1.062 -3.859 1 98.88 37 THR B CA 1
ATOM 1725 C C . THR B 1 37 ? 1.058 1.432 -5.199 1 98.88 37 THR B C 1
ATOM 1727 O O . THR B 1 37 ? 2.217 1.103 -5.457 1 98.88 37 THR B O 1
ATOM 1730 N N . ALA B 1 38 ? 0.244 2.119 -6.043 1 98.5 38 ALA B N 1
ATOM 1731 C CA . ALA B 1 38 ? 0.758 2.352 -7.391 1 98.5 38 ALA B CA 1
ATOM 1732 C C . ALA B 1 38 ? 0.066 3.545 -8.047 1 98.5 38 ALA B C 1
ATOM 1734 O O . ALA B 1 38 ? -1.034 3.93 -7.641 1 98.5 38 ALA B O 1
ATOM 1735 N N . VAL B 1 39 ? 0.79 4.141 -8.945 1 97.69 39 VAL B N 1
ATOM 1736 C CA . VAL B 1 39 ? 0.255 5.066 -9.938 1 97.69 39 VAL B CA 1
ATOM 1737 C C . VAL B 1 39 ? 0.431 4.484 -11.336 1 97.69 39 VAL B C 1
ATOM 1739 O O . VAL B 1 39 ? 1.541 4.117 -11.727 1 97.69 39 VAL B O 1
ATOM 1742 N N . GLU B 1 40 ? -0.602 4.332 -12 1 95.62 40 GLU B N 1
ATOM 1743 C CA . GLU B 1 40 ? -0.618 3.793 -13.352 1 95.62 40 GLU B CA 1
ATOM 1744 C C . GLU B 1 40 ? -1.543 4.602 -14.258 1 95.62 40 GLU B C 1
ATOM 1746 O O . GLU B 1 40 ? -2.723 4.777 -13.953 1 95.62 40 GLU B O 1
ATOM 1751 N N . ASP B 1 41 ? -1.021 5.055 -15.438 1 92.62 41 ASP B N 1
ATOM 1752 C CA . ASP B 1 41 ? -1.787 5.852 -16.391 1 92.62 41 ASP B CA 1
ATOM 1753 C C . ASP B 1 41 ? -2.471 7.031 -15.703 1 92.62 41 ASP B C 1
ATOM 1755 O O . ASP B 1 41 ? -3.66 7.273 -15.914 1 92.62 41 ASP B O 1
ATOM 1759 N N . GLY B 1 42 ? -1.755 7.609 -14.797 1 91.5 42 GLY B N 1
ATOM 1760 C CA . GLY B 1 42 ? -2.236 8.805 -14.109 1 91.5 42 GLY B CA 1
ATOM 1761 C C . GLY B 1 42 ? -3.229 8.492 -13.008 1 91.5 42 GLY B C 1
ATOM 1762 O O . GLY B 1 42 ? -3.76 9.406 -12.375 1 91.5 42 GLY B O 1
ATOM 1763 N N . GLU B 1 43 ? -3.473 7.238 -12.789 1 95.12 43 GLU B N 1
ATOM 1764 C CA . GLU B 1 43 ? -4.43 6.844 -11.758 1 95.12 43 GLU B CA 1
ATOM 1765 C C . GLU B 1 43 ? -3.723 6.227 -10.555 1 95.12 43 GLU B C 1
ATOM 1767 O O . GLU B 1 43 ? -2.848 5.375 -10.711 1 95.12 43 GLU B O 1
ATOM 1772 N N . SER B 1 44 ? -4.129 6.707 -9.375 1 97.5 44 SER B N 1
ATOM 1773 C CA . SER B 1 44 ? -3.607 6.16 -8.125 1 97.5 44 SER B CA 1
ATOM 1774 C C . SER B 1 44 ? -4.523 5.074 -7.578 1 97.5 44 SER B C 1
ATOM 1776 O O . SER B 1 44 ? -5.75 5.191 -7.648 1 97.5 44 SER B O 1
ATOM 1778 N N . TRP B 1 45 ? -3.893 4.035 -7.055 1 98.12 45 TRP B N 1
ATOM 1779 C CA . TRP B 1 45 ? -4.688 3.018 -6.375 1 98.12 45 TRP B CA 1
ATOM 1780 C C . TRP B 1 45 ? -3.838 2.236 -5.379 1 98.12 45 TRP B C 1
ATOM 1782 O O . TRP B 1 45 ? -2.607 2.281 -5.438 1 98.12 45 TRP B O 1
ATOM 1792 N N . PHE B 1 46 ? -4.441 1.653 -4.379 1 98.62 46 PHE B N 1
ATOM 1793 C CA . PHE B 1 46 ? -3.781 0.626 -3.584 1 98.62 46 PHE B CA 1
ATOM 1794 C C . PHE B 1 46 ? -4.652 -0.62 -3.477 1 98.62 46 PHE B C 1
ATOM 1796 O O . PHE B 1 46 ? -5.879 -0.535 -3.566 1 98.62 46 PHE B O 1
ATOM 1803 N N . VAL B 1 47 ? -4.023 -1.782 -3.42 1 98.75 47 VAL B N 1
ATOM 1804 C CA . VAL B 1 47 ? -4.645 -3.096 -3.295 1 98.75 47 VAL B CA 1
ATOM 1805 C C . VAL B 1 47 ? -3.996 -3.871 -2.152 1 98.75 47 VAL B C 1
ATOM 1807 O O . VAL B 1 47 ? -2.768 -3.908 -2.039 1 98.75 47 VAL B O 1
ATOM 1810 N N . GLU B 1 48 ? -4.75 -4.379 -1.271 1 98.69 48 GLU B N 1
ATOM 1811 C CA . GLU B 1 48 ? -4.324 -5.328 -0.245 1 98.69 48 GLU B CA 1
ATOM 1812 C C . GLU B 1 48 ? -4.883 -6.723 -0.515 1 98.69 48 GLU B C 1
ATOM 1814 O O . GLU B 1 48 ? -6.012 -6.863 -0.988 1 98.69 48 GLU B O 1
ATOM 1819 N N . TYR B 1 49 ? -4.055 -7.742 -0.202 1 98.88 49 TYR B N 1
ATOM 1820 C CA . TYR B 1 49 ? -4.539 -9.094 -0.451 1 98.88 49 TYR B CA 1
ATOM 1821 C C . TYR B 1 49 ? -4.098 -10.047 0.657 1 98.88 49 TYR B C 1
ATOM 1823 O O . TYR B 1 49 ? -3.076 -9.812 1.311 1 98.88 49 TYR B O 1
ATOM 1831 N N . SER B 1 50 ? -4.887 -11.062 0.887 1 98.75 50 SER B N 1
ATOM 1832 C CA . SER B 1 50 ? -4.59 -12.266 1.651 1 98.75 50 SER B CA 1
ATOM 1833 C C . SER B 1 50 ? -4.875 -13.523 0.836 1 98.75 50 SER B C 1
ATOM 1835 O O . SER B 1 50 ? -6.012 -13.75 0.42 1 98.75 50 SER B O 1
ATOM 1837 N N . ILE B 1 51 ? -3.855 -14.297 0.595 1 98.81 51 ILE B N 1
ATOM 1838 C CA . ILE B 1 51 ? -3.973 -15.484 -0.245 1 98.81 51 ILE B CA 1
ATOM 1839 C C . ILE B 1 51 ? -3.541 -16.719 0.543 1 98.81 51 ILE B C 1
ATOM 1841 O O . ILE B 1 51 ? -2.461 -16.734 1.14 1 98.81 51 ILE B O 1
ATOM 1845 N N . ALA B 1 52 ? -4.371 -17.703 0.587 1 98.69 52 ALA B N 1
ATOM 1846 C CA . ALA B 1 52 ? -4.047 -19 1.191 1 98.69 52 ALA B CA 1
ATOM 1847 C C . ALA B 1 52 ? -3.848 -20.062 0.123 1 98.69 52 ALA B C 1
ATOM 1849 O O . ALA B 1 52 ? -4.684 -20.219 -0.771 1 98.69 52 ALA B O 1
ATOM 1850 N N . VAL B 1 53 ? -2.771 -20.766 0.198 1 98.5 53 VAL B N 1
ATOM 1851 C CA . VAL B 1 53 ? -2.523 -21.922 -0.662 1 98.5 53 VAL B CA 1
ATOM 1852 C C . VAL B 1 53 ? -2.332 -23.172 0.194 1 98.5 53 VAL B C 1
ATOM 1854 O O . VAL B 1 53 ? -1.883 -23.094 1.339 1 98.5 53 VAL B O 1
ATOM 1857 N N . ASP B 1 54 ? -2.736 -24.312 -0.306 1 97.94 54 ASP B N 1
ATOM 1858 C CA . ASP B 1 54 ? -2.555 -25.562 0.423 1 97.94 54 ASP B CA 1
ATOM 1859 C C . ASP B 1 54 ? -1.138 -26.109 0.242 1 97.94 54 ASP B C 1
ATOM 1861 O O . ASP B 1 54 ? -0.272 -25.422 -0.309 1 97.94 54 ASP B O 1
ATOM 1865 N N . ALA B 1 55 ? -0.852 -27.281 0.751 1 96 55 ALA B N 1
ATOM 1866 C CA . ALA B 1 55 ? 0.489 -27.859 0.77 1 96 55 ALA B CA 1
ATOM 1867 C C . ALA B 1 55 ? 1.009 -28.078 -0.647 1 96 55 ALA B C 1
ATOM 1869 O O . ALA B 1 55 ? 2.221 -28.078 -0.878 1 96 55 ALA B O 1
ATOM 1870 N N . ASP B 1 56 ? 0.093 -28.266 -1.541 1 96.44 56 ASP B N 1
ATOM 1871 C CA . ASP B 1 56 ? 0.463 -28.484 -2.938 1 96.44 56 ASP B CA 1
ATOM 1872 C C . ASP B 1 56 ? 0.423 -27.172 -3.723 1 96.44 56 ASP B C 1
ATOM 1874 O O . ASP B 1 56 ? 0.467 -27.188 -4.953 1 96.44 56 ASP B O 1
ATOM 1878 N N . TRP B 1 57 ? 0.192 -26.016 -3.072 1 97.44 57 TRP B N 1
ATOM 1879 C CA . TRP B 1 57 ? 0.258 -24.656 -3.59 1 97.44 57 TRP B CA 1
ATOM 1880 C C . TRP B 1 57 ? -0.969 -24.328 -4.438 1 97.44 57 TRP B C 1
ATOM 1882 O O . TRP B 1 57 ? -0.945 -23.406 -5.25 1 97.44 57 TRP B O 1
ATOM 1892 N N . HIS B 1 58 ? -2.008 -25.188 -4.312 1 98.31 58 HIS B N 1
ATOM 1893 C CA . HIS B 1 58 ? -3.285 -24.75 -4.875 1 98.31 58 HIS B CA 1
ATOM 1894 C C . HIS B 1 58 ? -3.879 -23.594 -4.086 1 98.31 58 HIS B C 1
ATOM 1896 O O . HIS B 1 58 ? -3.969 -23.656 -2.855 1 98.31 58 HIS B O 1
ATOM 1902 N N . THR B 1 59 ? -4.266 -22.578 -4.797 1 98.69 59 THR B N 1
ATOM 1903 C CA . THR B 1 59 ? -4.965 -21.5 -4.102 1 98.69 59 THR B CA 1
ATOM 1904 C C . THR B 1 59 ? -6.281 -22 -3.516 1 98.69 59 THR B C 1
ATOM 1906 O O . THR B 1 59 ? -7.047 -22.688 -4.191 1 98.69 59 THR B O 1
ATOM 1909 N N . ARG B 1 60 ? -6.512 -21.656 -2.287 1 98.69 60 ARG B N 1
ATOM 1910 C CA . ARG B 1 60 ? -7.746 -22.078 -1.633 1 98.69 60 ARG B CA 1
ATOM 1911 C C . ARG B 1 60 ? -8.656 -20.891 -1.348 1 98.69 60 ARG B C 1
ATOM 1913 O O . ARG B 1 60 ? -9.883 -21.031 -1.317 1 98.69 60 ARG B O 1
ATOM 1920 N N . ARG B 1 61 ? -8.078 -19.781 -1.118 1 98.75 61 ARG B N 1
ATOM 1921 C CA . ARG B 1 61 ? -8.844 -18.578 -0.811 1 98.75 61 ARG B CA 1
ATOM 1922 C C . ARG B 1 61 ? -8.023 -17.328 -1.088 1 98.75 61 ARG B C 1
ATOM 1924 O O . ARG B 1 61 ? -6.812 -17.312 -0.847 1 98.75 61 ARG B O 1
ATOM 1931 N N . ALA B 1 62 ? -8.602 -16.344 -1.606 1 98.94 62 ALA B N 1
ATOM 1932 C CA . ALA B 1 62 ? -8 -15.031 -1.808 1 98.94 62 ALA B CA 1
ATOM 1933 C C . ALA B 1 62 ? -8.977 -13.914 -1.441 1 98.94 62 ALA B C 1
ATOM 1935 O O . ALA B 1 62 ? -10.102 -13.875 -1.959 1 98.94 62 ALA B O 1
ATOM 1936 N N . GLU B 1 63 ? -8.641 -13.125 -0.498 1 98.94 63 GLU B N 1
ATOM 1937 C CA . GLU B 1 63 ? -9.359 -11.906 -0.164 1 98.94 63 GLU B CA 1
ATOM 1938 C C . GLU B 1 63 ? -8.617 -10.664 -0.66 1 98.94 63 GLU B C 1
ATOM 1940 O O . GLU B 1 63 ? -7.461 -10.453 -0.306 1 98.94 63 GLU B O 1
ATOM 1945 N N . ILE B 1 64 ? -9.258 -9.867 -1.519 1 98.88 64 ILE B N 1
ATOM 1946 C CA . ILE B 1 64 ? -8.633 -8.703 -2.133 1 98.88 64 ILE B CA 1
ATOM 1947 C C . ILE B 1 64 ? -9.484 -7.461 -1.87 1 98.88 64 ILE B C 1
ATOM 1949 O O . ILE B 1 64 ? -10.703 -7.492 -2.039 1 98.88 64 ILE B O 1
ATOM 1953 N N . SER B 1 65 ? -8.891 -6.496 -1.349 1 98.5 65 SER B N 1
ATOM 1954 C CA . SER B 1 65 ? -9.516 -5.184 -1.207 1 98.5 65 SER B CA 1
ATOM 1955 C C . SER B 1 65 ? -8.695 -4.102 -1.905 1 98.5 65 SER B C 1
ATOM 1957 O O . SER B 1 65 ? -7.473 -4.203 -1.991 1 98.5 65 SER B O 1
ATOM 1959 N N . GLY B 1 66 ? -9.367 -3.154 -2.449 1 97.5 66 GLY B N 1
ATOM 1960 C CA . GLY B 1 66 ? -8.695 -2.078 -3.166 1 97.5 66 GLY B CA 1
ATOM 1961 C C . GLY B 1 66 ? -9.406 -0.743 -3.029 1 97.5 66 GLY B C 1
ATOM 1962 O O . GLY B 1 66 ? -10.57 -0.688 -2.621 1 97.5 66 GLY B O 1
ATOM 1963 N N . ARG B 1 67 ? -8.641 0.249 -3.273 1 97.12 67 ARG B N 1
ATOM 1964 C CA . ARG B 1 67 ? -9.188 1.6 -3.301 1 97.12 67 ARG B CA 1
ATOM 1965 C C . ARG B 1 67 ? -8.586 2.414 -4.438 1 97.12 67 ARG B C 1
ATOM 1967 O O . ARG B 1 67 ? -7.395 2.289 -4.738 1 97.12 67 ARG B O 1
ATOM 1974 N N . SER B 1 68 ? -9.367 3.197 -5.043 1 96.25 68 SER B N 1
ATOM 1975 C CA . SER B 1 68 ? -9.023 4.191 -6.051 1 96.25 68 SER B CA 1
ATOM 1976 C C . SER B 1 68 ? -9.875 5.449 -5.906 1 96.25 68 SER B C 1
ATOM 1978 O O . SER B 1 68 ? -10.617 5.59 -4.93 1 96.25 68 SER B O 1
ATOM 1980 N N . ALA B 1 69 ? -9.695 6.363 -6.898 1 91.38 69 ALA B N 1
ATOM 1981 C CA . ALA B 1 69 ? -10.484 7.59 -6.855 1 91.38 69 ALA B CA 1
ATOM 1982 C C . ALA B 1 69 ? -11.977 7.281 -6.953 1 91.38 69 ALA B C 1
ATOM 1984 O O . ALA B 1 69 ? -12.812 8.07 -6.508 1 91.38 69 ALA B O 1
ATOM 1985 N N . THR B 1 70 ? -12.242 6.086 -7.461 1 91.44 70 THR B N 1
ATOM 1986 C CA . THR B 1 70 ? -13.641 5.75 -7.691 1 91.44 70 THR B CA 1
ATOM 1987 C C . THR B 1 70 ? -14.234 5.031 -6.484 1 91.44 70 THR B C 1
ATOM 1989 O O . THR B 1 70 ? -15.43 4.727 -6.461 1 91.44 70 THR B O 1
ATOM 1992 N N . GLY B 1 71 ? -13.438 4.797 -5.461 1 93.75 71 GLY B N 1
ATOM 1993 C CA . GLY B 1 71 ? -13.977 4.238 -4.23 1 93.75 71 GLY B CA 1
ATOM 1994 C C . GLY B 1 71 ? -13.297 2.945 -3.818 1 93.75 71 GLY B C 1
ATOM 1995 O O . GLY B 1 71 ? -12.203 2.629 -4.297 1 93.75 71 GLY B O 1
ATOM 1996 N N . THR B 1 72 ? -13.883 2.326 -2.826 1 96.5 72 THR B N 1
ATOM 1997 C CA . THR B 1 72 ? -13.375 1.082 -2.264 1 96.5 72 THR B CA 1
ATOM 1998 C C . THR B 1 72 ? -14.086 -0.121 -2.873 1 96.5 72 THR B C 1
ATOM 2000 O O . THR B 1 72 ? -15.289 -0.062 -3.15 1 96.5 72 THR B O 1
ATOM 2003 N N . ARG B 1 73 ? -13.32 -1.199 -3.08 1 97.69 73 ARG B N 1
ATOM 2004 C CA . ARG B 1 73 ? -13.867 -2.457 -3.574 1 97.69 73 ARG B CA 1
ATOM 2005 C C . ARG B 1 73 ? -13.273 -3.645 -2.82 1 97.69 73 ARG B C 1
ATOM 2007 O O . ARG B 1 73 ? -12.195 -3.543 -2.236 1 97.69 73 ARG B O 1
ATOM 2014 N N . ARG B 1 74 ? -14.039 -4.676 -2.857 1 98.56 74 ARG B N 1
ATOM 2015 C CA . ARG B 1 74 ? -13.594 -5.918 -2.24 1 98.56 74 ARG B CA 1
ATOM 2016 C C . ARG B 1 74 ? -14.094 -7.129 -3.025 1 98.56 74 ARG B C 1
ATOM 2018 O O . ARG B 1 74 ? -15.203 -7.113 -3.561 1 98.56 74 ARG B O 1
ATOM 2025 N N . THR B 1 75 ? -13.297 -8.164 -3.148 1 98.75 75 THR B N 1
ATOM 2026 C CA . THR B 1 75 ? -13.688 -9.43 -3.752 1 98.75 75 THR B CA 1
ATOM 2027 C C . THR B 1 75 ? -13.047 -10.602 -3.016 1 98.75 75 THR B C 1
ATOM 2029 O O . THR B 1 75 ? -11.93 -10.484 -2.5 1 98.75 75 THR B O 1
ATOM 2032 N N . VAL B 1 76 ? -13.773 -11.602 -2.852 1 98.88 76 VAL B N 1
ATOM 2033 C CA . VAL B 1 76 ? -13.289 -12.82 -2.221 1 98.88 76 VAL B CA 1
ATOM 2034 C C . VAL B 1 76 ? -13.414 -13.992 -3.195 1 98.88 76 VAL B C 1
ATOM 2036 O O . VAL B 1 76 ? -14.484 -14.234 -3.756 1 98.88 76 VAL B O 1
ATOM 2039 N N . LEU B 1 77 ? -12.32 -14.656 -3.451 1 98.94 77 LEU B N 1
ATOM 2040 C CA . LEU B 1 77 ? -12.289 -15.875 -4.254 1 98.94 77 LEU B CA 1
ATOM 2041 C C . LEU B 1 77 ? -12.047 -17.094 -3.375 1 98.94 77 LEU B C 1
ATOM 2043 O O . LEU B 1 77 ? -11.188 -17.078 -2.494 1 98.94 77 LEU B O 1
ATOM 2047 N N . GLU B 1 78 ? -12.844 -18.062 -3.57 1 98.88 78 GLU B N 1
ATOM 2048 C CA . GLU B 1 78 ? -12.68 -19.344 -2.895 1 98.88 78 GLU B CA 1
ATOM 2049 C C . GLU B 1 78 ? -12.562 -20.5 -3.896 1 98.88 78 GLU B C 1
ATOM 2051 O O . GLU B 1 78 ? -13.359 -20.578 -4.832 1 98.88 78 GLU B O 1
ATOM 2056 N N . ALA B 1 79 ? -11.609 -21.312 -3.719 1 98.56 79 ALA B N 1
ATOM 2057 C CA . ALA B 1 79 ? -11.375 -22.469 -4.586 1 98.56 79 ALA B CA 1
ATOM 2058 C C . ALA B 1 79 ? -11.383 -23.766 -3.781 1 98.56 79 ALA B C 1
ATOM 2060 O O . ALA B 1 79 ? -10.922 -23.797 -2.639 1 98.56 79 ALA B O 1
ATOM 2061 N N . ASP B 1 80 ? -11.812 -24.844 -4.359 1 97.38 80 ASP B N 1
ATOM 2062 C CA . ASP B 1 80 ? -11.891 -26.109 -3.652 1 97.38 80 ASP B CA 1
ATOM 2063 C C . ASP B 1 80 ? -10.617 -26.938 -3.854 1 97.38 80 ASP B C 1
ATOM 2065 O O . ASP B 1 80 ? -10.5 -28.047 -3.338 1 97.38 80 ASP B O 1
ATOM 2069 N N . GLY B 1 81 ? -9.742 -26.438 -4.578 1 94.44 81 GLY B N 1
ATOM 2070 C CA . GLY B 1 81 ? -8.516 -27.156 -4.887 1 94.44 81 GLY B CA 1
ATOM 2071 C C . GLY B 1 81 ? -8.641 -28.078 -6.082 1 94.44 81 GLY B C 1
ATOM 2072 O O . GLY B 1 81 ? -7.641 -28.562 -6.609 1 94.44 81 GLY B O 1
ATOM 2073 N N . GLY B 1 82 ? -9.781 -28.312 -6.531 1 95.12 82 GLY B N 1
ATOM 2074 C CA . GLY B 1 82 ? -10.047 -29.203 -7.648 1 95.12 82 GLY B CA 1
ATOM 2075 C C . GLY B 1 82 ? -10.383 -28.453 -8.93 1 95.12 82 GLY B C 1
ATOM 2076 O O . GLY B 1 82 ? -10.836 -29.062 -9.906 1 95.12 82 GLY B O 1
ATOM 2077 N N . GLY B 1 83 ? -10.211 -27.156 -8.922 1 96.25 83 GLY B N 1
ATOM 2078 C CA . GLY B 1 83 ? -10.398 -26.391 -10.148 1 96.25 83 GLY B CA 1
ATOM 2079 C C . GLY B 1 83 ? -11.734 -25.688 -10.219 1 96.25 83 GLY B C 1
ATOM 2080 O O . GLY B 1 83 ? -12.125 -25.188 -11.273 1 96.25 83 GLY B O 1
ATOM 2081 N N . ARG B 1 84 ? -12.5 -25.656 -9.156 1 98.12 84 ARG B N 1
ATOM 2082 C CA . ARG B 1 84 ? -13.758 -24.922 -9.109 1 98.12 84 ARG B CA 1
ATOM 2083 C C . ARG B 1 84 ? -13.664 -23.734 -8.148 1 98.12 84 ARG B C 1
ATOM 2085 O O . ARG B 1 84 ? -13.039 -23.844 -7.086 1 98.12 84 ARG B O 1
ATOM 2092 N N . TRP B 1 85 ? -14.328 -22.656 -8.602 1 98.69 85 TRP B N 1
ATOM 2093 C CA . TRP B 1 85 ? -14.164 -21.406 -7.875 1 98.69 85 TRP B CA 1
ATOM 2094 C C . TRP B 1 85 ? -15.516 -20.766 -7.555 1 98.69 85 TRP B C 1
ATOM 2096 O O . TRP B 1 85 ? -16.484 -20.984 -8.281 1 98.69 85 TRP B O 1
ATOM 2106 N N . ARG B 1 86 ? -15.547 -20.094 -6.453 1 98.81 86 ARG B N 1
ATOM 2107 C CA . ARG B 1 86 ? -16.594 -19.125 -6.148 1 98.81 86 ARG B CA 1
ATOM 2108 C C . ARG B 1 86 ? -16.031 -17.719 -6.031 1 98.81 86 ARG B C 1
ATOM 2110 O O . ARG B 1 86 ? -14.969 -17.516 -5.449 1 98.81 86 ARG B O 1
ATOM 2117 N N . VAL B 1 87 ? -16.703 -16.812 -6.621 1 98.88 87 VAL B N 1
ATOM 2118 C CA . VAL B 1 87 ? -16.406 -15.383 -6.496 1 98.88 87 VAL B CA 1
ATOM 2119 C C . VAL B 1 87 ? -17.516 -14.688 -5.715 1 98.88 87 VAL B C 1
ATOM 2121 O O . VAL B 1 87 ? -18.672 -14.672 -6.145 1 98.88 87 VAL B O 1
ATOM 2124 N N . ASP B 1 88 ? -17.078 -14.211 -4.598 1 98.62 88 ASP B N 1
ATOM 2125 C CA . ASP B 1 88 ? -18.031 -13.578 -3.697 1 98.62 88 ASP B CA 1
ATOM 2126 C C . ASP B 1 88 ? -19.219 -14.508 -3.426 1 98.62 88 ASP B C 1
ATOM 2128 O O . ASP B 1 88 ? -20.375 -14.086 -3.508 1 98.62 88 ASP B O 1
ATOM 2132 N N . GLY B 1 89 ? -18.875 -15.664 -3.244 1 98.5 89 GLY B N 1
ATOM 2133 C CA . GLY B 1 89 ? -19.859 -16.656 -2.818 1 98.5 89 GLY B CA 1
ATOM 2134 C C . GLY B 1 89 ? -20.594 -17.297 -3.975 1 98.5 89 GLY B C 1
ATOM 2135 O O . GLY B 1 89 ? -21.344 -18.25 -3.781 1 98.5 89 GLY B O 1
ATOM 2136 N N . VAL B 1 90 ? -20.422 -16.812 -5.211 1 98.56 90 VAL B N 1
ATOM 2137 C CA . VAL B 1 90 ? -21.141 -17.312 -6.375 1 98.56 90 VAL B CA 1
ATOM 2138 C C . VAL B 1 90 ? -20.219 -18.156 -7.246 1 98.56 90 VAL B C 1
ATOM 2140 O O . VAL B 1 90 ? -19.125 -17.719 -7.605 1 98.56 90 VAL B O 1
ATOM 2143 N N . PRO B 1 91 ? -20.703 -19.344 -7.531 1 98.62 91 PRO B N 1
ATOM 2144 C CA . PRO B 1 91 ? -19.875 -20.156 -8.43 1 98.62 91 PRO B CA 1
ATOM 2145 C C . PRO B 1 91 ? -19.578 -19.453 -9.75 1 98.62 91 PRO B C 1
ATOM 2147 O O . PRO B 1 91 ? -20.469 -18.812 -10.32 1 98.62 91 PRO B O 1
ATOM 2150 N N . ASP B 1 92 ? -18.391 -19.5 -10.211 1 98.62 92 ASP B N 1
ATOM 2151 C CA . ASP B 1 92 ? -18 -18.891 -11.484 1 98.62 92 ASP B CA 1
ATOM 2152 C C . ASP B 1 92 ? -17.375 -19.922 -12.414 1 98.62 92 ASP B C 1
ATOM 2154 O O . ASP B 1 92 ? -16.141 -20.094 -12.422 1 98.62 92 ASP B O 1
ATOM 2158 N N . PRO B 1 93 ? -18.109 -20.547 -13.258 1 98.19 93 PRO B N 1
ATOM 2159 C CA . PRO B 1 93 ? -17.625 -21.625 -14.133 1 98.19 93 PRO B CA 1
ATOM 2160 C C . PRO B 1 93 ? -16.578 -21.141 -15.125 1 98.19 93 PRO B C 1
ATOM 2162 O O . PRO B 1 93 ? -15.859 -21.969 -15.711 1 98.19 93 PRO B O 1
ATOM 2165 N N . ARG B 1 94 ? -16.469 -19.859 -15.43 1 98.06 94 ARG B N 1
ATOM 2166 C CA . ARG B 1 94 ? -15.43 -19.344 -16.312 1 98.06 94 ARG B CA 1
ATOM 2167 C C . ARG B 1 94 ? -14.039 -19.688 -15.789 1 98.06 94 ARG B C 1
ATOM 2169 O O . ARG B 1 94 ? -13.07 -19.734 -16.547 1 98.06 94 ARG B O 1
ATOM 2176 N N . LEU B 1 95 ? -13.953 -19.906 -14.508 1 98.81 95 LEU B N 1
ATOM 2177 C CA . LEU B 1 95 ? -12.664 -20.125 -13.852 1 98.81 95 LEU B CA 1
ATOM 2178 C C . LEU B 1 95 ? -12.375 -21.609 -13.703 1 98.81 95 LEU B C 1
ATOM 2180 O O . LEU B 1 95 ? -11.375 -21.984 -13.094 1 98.81 95 LEU B O 1
ATOM 2184 N N . ASP B 1 96 ? -13.25 -22.469 -14.234 1 98.12 96 ASP B N 1
ATOM 2185 C CA . ASP B 1 96 ? -13.031 -23.906 -14.109 1 98.12 96 ASP B CA 1
ATOM 2186 C C . ASP B 1 96 ? -11.672 -24.297 -14.688 1 98.12 96 ASP B C 1
ATOM 2188 O O . ASP B 1 96 ? -11.305 -23.875 -15.781 1 98.12 96 ASP B O 1
ATOM 2192 N N . GLY B 1 97 ? -10.938 -25.078 -13.93 1 97.94 97 GLY B N 1
ATOM 2193 C CA . GLY B 1 97 ? -9.641 -25.562 -14.375 1 97.94 97 GLY B CA 1
ATOM 2194 C C . GLY B 1 97 ? -8.492 -24.672 -13.953 1 97.94 97 GLY B C 1
ATOM 2195 O O . GLY B 1 97 ? -7.324 -25 -14.188 1 97.94 97 GLY B O 1
ATOM 2196 N N . CYS B 1 98 ? -8.789 -23.547 -13.438 1 98.62 98 CYS B N 1
ATOM 2197 C CA . CYS B 1 98 ? -7.746 -22.734 -12.82 1 98.62 98 CYS B CA 1
ATOM 2198 C C . CYS B 1 98 ? -7.379 -23.266 -11.445 1 98.62 98 CYS B C 1
ATOM 2200 O O . CYS B 1 98 ? -8.242 -23.75 -10.711 1 98.62 98 CYS B O 1
ATOM 2202 N N . PHE B 1 99 ? -6.078 -23.141 -11.062 1 98.69 99 PHE B N 1
ATOM 2203 C CA . PHE B 1 99 ? -5.656 -23.625 -9.758 1 98.69 99 PHE B CA 1
ATOM 2204 C C . PHE B 1 99 ? -4.941 -22.531 -8.977 1 98.69 99 PHE B C 1
ATOM 2206 O O . PHE B 1 99 ? -4.68 -22.688 -7.781 1 98.69 99 PHE B O 1
ATOM 2213 N N . ASP B 1 100 ? -4.641 -21.438 -9.688 1 98.81 100 ASP B N 1
ATOM 2214 C CA . ASP B 1 100 ? -3.926 -20.312 -9.102 1 98.81 100 ASP B CA 1
ATOM 2215 C C . ASP B 1 100 ? -4.734 -19.031 -9.227 1 98.81 100 ASP B C 1
ATOM 2217 O O . ASP B 1 100 ? -5.449 -18.828 -10.211 1 98.81 100 ASP B O 1
ATOM 2221 N N . VAL B 1 101 ? -4.664 -18.172 -8.195 1 98.94 101 VAL B N 1
ATOM 2222 C CA . VAL B 1 101 ? -5.066 -16.766 -8.352 1 98.94 101 VAL B CA 1
ATOM 2223 C C . VAL B 1 101 ? -3.902 -15.961 -8.914 1 98.94 101 VAL B C 1
ATOM 2225 O O . VAL B 1 101 ? -2.736 -16.266 -8.648 1 98.94 101 VAL B O 1
ATOM 2228 N N . ASP B 1 102 ? -4.145 -15.039 -9.688 1 98.88 102 ASP B N 1
ATOM 2229 C CA . ASP B 1 102 ? -3.186 -14.047 -10.164 1 98.88 102 ASP B CA 1
ATOM 2230 C C . ASP B 1 102 ? -3.752 -12.633 -10.047 1 98.88 102 ASP B C 1
ATOM 2232 O O . ASP B 1 102 ? -4.895 -12.383 -10.438 1 98.88 102 ASP B O 1
ATOM 2236 N N . LEU B 1 103 ? -3.018 -11.727 -9.469 1 98.75 103 LEU B N 1
ATOM 2237 C CA . LEU B 1 103 ? -3.447 -10.344 -9.289 1 98.75 103 LEU B CA 1
ATOM 2238 C C . LEU B 1 103 ? -2.693 -9.422 -10.234 1 98.75 103 LEU B C 1
ATOM 2240 O O . LEU B 1 103 ? -1.463 -9.445 -10.289 1 98.75 103 LEU B O 1
ATOM 2244 N N . GLU B 1 104 ? -3.42 -8.594 -10.969 1 97.19 104 GLU B N 1
ATOM 2245 C CA . GLU B 1 104 ? -2.795 -7.578 -11.805 1 97.19 104 GLU B CA 1
ATOM 2246 C C . GLU B 1 104 ? -1.858 -6.691 -10.992 1 97.19 104 GLU B C 1
ATOM 2248 O O . GLU B 1 104 ? -0.841 -6.215 -11.5 1 97.19 104 GLU B O 1
ATOM 2253 N N . SER B 1 105 ? -2.102 -6.488 -9.711 1 97.75 105 SER B N 1
ATOM 2254 C CA . SER B 1 105 ? -1.376 -5.594 -8.812 1 97.75 105 SER B CA 1
ATOM 2255 C C . SER B 1 105 ? -0.146 -6.277 -8.227 1 97.75 105 SER B C 1
ATOM 2257 O O . SER B 1 105 ? 0.57 -5.691 -7.418 1 97.75 105 SER B O 1
ATOM 2259 N N . SER B 1 106 ? 0.185 -7.5 -8.672 1 98.5 106 SER B N 1
ATOM 2260 C CA . SER B 1 106 ? 1.159 -8.266 -7.902 1 98.5 106 SER B CA 1
ATOM 2261 C C . SER B 1 106 ? 2.131 -9 -8.82 1 98.5 106 SER B C 1
ATOM 2263 O O . SER B 1 106 ? 1.718 -9.633 -9.797 1 98.5 106 SER B O 1
ATOM 2265 N N . SER B 1 107 ? 3.424 -8.898 -8.516 1 98 107 SER B N 1
ATOM 2266 C CA . SER B 1 107 ? 4.414 -9.781 -9.117 1 98 107 SER B CA 1
ATOM 2267 C C . SER B 1 107 ? 4.547 -11.078 -8.328 1 98 107 SER B C 1
ATOM 2269 O O . SER B 1 107 ? 4.902 -12.117 -8.891 1 98 107 SER B O 1
ATOM 2271 N N . MET B 1 108 ? 4.219 -11.039 -7.094 1 98.62 108 MET B N 1
ATOM 2272 C CA . MET B 1 108 ? 4.34 -12.172 -6.18 1 98.62 108 MET B CA 1
ATOM 2273 C C . MET B 1 108 ? 3.543 -13.367 -6.688 1 98.62 108 MET B C 1
ATOM 2275 O O . MET B 1 108 ? 3.998 -14.508 -6.586 1 98.62 108 MET B O 1
ATOM 2279 N N . THR B 1 109 ? 2.389 -13.133 -7.27 1 98.81 109 THR B N 1
ATOM 2280 C CA . THR B 1 109 ? 1.45 -14.211 -7.562 1 98.81 109 THR B CA 1
ATOM 2281 C C . THR B 1 109 ? 1.989 -15.117 -8.672 1 98.81 109 THR B C 1
ATOM 2283 O O . THR B 1 109 ? 1.522 -16.25 -8.836 1 98.81 109 THR B O 1
ATOM 2286 N N . ASN B 1 110 ? 3.002 -14.688 -9.438 1 98.62 110 ASN B N 1
ATOM 2287 C CA . ASN B 1 110 ? 3.621 -15.555 -10.43 1 98.62 110 ASN B CA 1
ATOM 2288 C C . ASN B 1 110 ? 4.48 -16.641 -9.773 1 98.62 110 ASN B C 1
ATOM 2290 O O . ASN B 1 110 ? 4.949 -17.562 -10.438 1 98.62 110 ASN B O 1
ATOM 2294 N N . THR B 1 111 ? 4.695 -16.531 -8.531 1 98.56 111 THR B N 1
ATOM 2295 C CA . THR B 1 111 ? 5.363 -17.562 -7.738 1 98.56 111 THR B CA 1
ATOM 2296 C C . THR B 1 111 ? 4.473 -18.781 -7.586 1 98.56 111 THR B C 1
ATOM 2298 O O . THR B 1 111 ? 4.969 -19.922 -7.523 1 98.56 111 THR B O 1
ATOM 2301 N N . LEU B 1 112 ? 3.18 -18.656 -7.57 1 98.69 112 LEU B N 1
ATOM 2302 C CA . LEU B 1 112 ? 2.238 -19.703 -7.18 1 98.69 112 LEU B CA 1
ATOM 2303 C C . LEU B 1 112 ? 2.27 -20.859 -8.172 1 98.69 112 LEU B C 1
ATOM 2305 O O . LEU B 1 112 ? 2.494 -22 -7.777 1 98.69 112 LEU B O 1
ATOM 2309 N N . PRO B 1 113 ? 2.135 -20.594 -9.477 1 98.62 113 PRO B N 1
ATOM 2310 C CA . PRO B 1 113 ? 2.123 -21.719 -10.406 1 98.62 113 PRO B CA 1
ATOM 2311 C C . PRO B 1 113 ? 3.463 -22.453 -10.461 1 98.62 113 PRO B C 1
ATOM 2313 O O . PRO B 1 113 ? 3.5 -23.672 -10.688 1 98.62 113 PRO B O 1
ATOM 2316 N N . VAL B 1 114 ? 4.551 -21.734 -10.32 1 98.38 114 VAL B N 1
ATOM 2317 C CA . VAL B 1 114 ? 5.871 -22.344 -10.414 1 98.38 114 VAL B CA 1
ATOM 2318 C C . VAL B 1 114 ? 6.051 -23.359 -9.281 1 98.38 114 VAL B C 1
ATOM 2320 O O . VAL B 1 114 ? 6.582 -24.453 -9.484 1 98.38 114 VAL B O 1
ATOM 2323 N N . HIS B 1 115 ? 5.641 -23.031 -8.102 1 98.06 115 HIS B N 1
ATOM 2324 C CA . HIS B 1 115 ? 5.66 -23.969 -6.984 1 98.06 115 HIS B CA 1
ATOM 2325 C C . HIS B 1 115 ? 4.707 -25.125 -7.227 1 98.06 115 HIS B C 1
ATOM 2327 O O . HIS B 1 115 ? 5.055 -26.281 -6.984 1 98.06 115 HIS B O 1
ATOM 2333 N N . ARG B 1 116 ? 3.52 -24.875 -7.613 1 98.19 116 ARG B N 1
ATOM 2334 C CA . ARG B 1 116 ? 2.475 -25.875 -7.777 1 98.19 116 ARG B CA 1
ATOM 2335 C C . ARG B 1 116 ? 2.871 -26.906 -8.82 1 98.19 116 ARG B C 1
ATOM 2337 O O . ARG B 1 116 ? 2.693 -28.109 -8.609 1 98.19 116 ARG B O 1
ATOM 2344 N N . LEU B 1 117 ? 3.387 -26.422 -9.93 1 98.19 117 LEU B N 1
ATOM 2345 C CA . LEU B 1 117 ? 3.635 -27.281 -11.086 1 98.19 117 LEU B CA 1
ATOM 2346 C C . LEU B 1 117 ? 4.895 -28.109 -10.883 1 98.19 117 LEU B C 1
ATOM 2348 O O . LEU B 1 117 ? 4.992 -29.234 -11.398 1 98.19 117 LEU B O 1
ATOM 2352 N N . GLY B 1 118 ? 5.902 -27.562 -10.219 1 97.69 118 GLY B N 1
ATOM 2353 C CA . GLY B 1 118 ? 7.148 -28.297 -10.023 1 97.69 118 GLY B CA 1
ATOM 2354 C C . GLY B 1 118 ? 7.762 -28.781 -11.328 1 97.69 118 GLY B C 1
ATOM 2355 O O . GLY B 1 118 ? 8.156 -29.938 -11.438 1 97.69 118 GLY B O 1
ATOM 2356 N N . LEU B 1 119 ? 7.855 -27.938 -12.258 1 98.44 119 LEU B N 1
ATOM 2357 C CA . LEU B 1 119 ? 8.273 -28.297 -13.602 1 98.44 119 LEU B CA 1
ATOM 2358 C C . LEU B 1 119 ? 9.734 -28.75 -13.617 1 98.44 119 LEU B C 1
ATOM 2360 O O . LEU B 1 119 ? 10.594 -28.094 -13.016 1 98.44 119 LEU B O 1
ATOM 2364 N N . ALA B 1 120 ? 10.023 -29.797 -14.312 1 98.19 120 ALA B N 1
ATOM 2365 C CA . ALA B 1 120 ? 11.398 -30.188 -14.609 1 98.19 120 ALA B CA 1
ATOM 2366 C C . ALA B 1 120 ? 12.008 -29.266 -15.664 1 98.19 120 ALA B C 1
ATOM 2368 O O . ALA B 1 120 ? 11.289 -28.594 -16.406 1 98.19 120 ALA B O 1
ATOM 2369 N N . LEU B 1 121 ? 13.359 -29.203 -15.617 1 98.19 121 LEU B N 1
ATOM 2370 C CA . LEU B 1 121 ? 14.047 -28.438 -16.656 1 98.19 121 LEU B CA 1
ATOM 2371 C C . LEU B 1 121 ? 13.594 -28.875 -18.047 1 98.19 121 LEU B C 1
ATOM 2373 O O . LEU B 1 121 ? 13.555 -30.062 -18.344 1 98.19 121 LEU B O 1
ATOM 2377 N N . GLY B 1 122 ? 13.172 -27.891 -18.812 1 98.38 122 GLY B N 1
ATOM 2378 C CA . GLY B 1 122 ? 12.75 -28.156 -20.188 1 98.38 122 GLY B CA 1
ATOM 2379 C C . GLY B 1 122 ? 11.258 -28.422 -20.312 1 98.38 122 GLY B C 1
ATOM 2380 O O . GLY B 1 122 ? 10.719 -28.422 -21.422 1 98.38 122 GLY B O 1
ATOM 2381 N N . ALA B 1 123 ? 10.594 -28.625 -19.25 1 98.69 123 ALA B N 1
ATOM 2382 C CA . ALA B 1 123 ? 9.164 -28.922 -19.266 1 98.69 123 ALA B CA 1
ATOM 2383 C C . ALA B 1 123 ? 8.344 -27.641 -19.281 1 98.69 123 ALA B C 1
ATOM 2385 O O . ALA B 1 123 ? 8.789 -26.594 -18.797 1 98.69 123 ALA B O 1
ATOM 2386 N N . ALA B 1 124 ? 7.176 -27.75 -19.891 1 98.75 124 ALA B N 1
ATOM 2387 C CA . ALA B 1 124 ? 6.238 -26.641 -19.984 1 98.75 124 ALA B CA 1
ATOM 2388 C C . ALA B 1 124 ? 4.836 -27.062 -19.562 1 98.75 124 ALA B C 1
ATOM 2390 O O . ALA B 1 124 ? 4.508 -28.266 -19.594 1 98.75 124 ALA B O 1
ATOM 2391 N N . ALA B 1 125 ? 4.039 -26.125 -19.156 1 98.69 125 ALA B N 1
ATOM 2392 C CA . ALA B 1 125 ? 2.65 -26.406 -18.812 1 98.69 125 ALA B CA 1
ATOM 2393 C C . ALA B 1 125 ? 1.793 -25.156 -18.922 1 98.69 125 ALA B C 1
ATOM 2395 O O . ALA B 1 125 ? 2.275 -24.031 -18.703 1 98.69 125 ALA B O 1
ATOM 2396 N N . GLU B 1 126 ? 0.574 -25.375 -19.344 1 98.38 126 GLU B N 1
ATOM 2397 C CA . GLU B 1 126 ? -0.436 -24.328 -19.188 1 98.38 126 GLU B CA 1
ATOM 2398 C C . GLU B 1 126 ? -0.829 -24.156 -17.719 1 98.38 126 GLU B C 1
ATOM 2400 O O . GLU B 1 126 ? -0.937 -25.141 -16.984 1 98.38 126 GLU B O 1
ATOM 2405 N N . ALA B 1 127 ? -0.98 -22.891 -17.312 1 98.31 127 ALA B N 1
ATOM 2406 C CA . ALA B 1 127 ? -1.398 -22.578 -15.945 1 98.31 127 ALA B CA 1
ATOM 2407 C C . ALA B 1 127 ? -2.404 -21.438 -15.93 1 98.31 127 ALA B C 1
ATOM 2409 O O . ALA B 1 127 ? -2.111 -20.359 -15.414 1 98.31 127 ALA B O 1
ATOM 2410 N N . PRO B 1 128 ? -3.578 -21.719 -16.516 1 98.56 128 PRO B N 1
ATOM 2411 C CA . PRO B 1 128 ? -4.582 -20.656 -16.406 1 98.56 128 PRO B CA 1
ATOM 2412 C C . PRO B 1 128 ? -4.863 -20.25 -14.961 1 98.56 128 PRO B C 1
ATOM 2414 O O . PRO B 1 128 ? -4.82 -21.109 -14.062 1 98.56 128 PRO B O 1
ATOM 2417 N N . ALA B 1 129 ? -5.16 -18.953 -14.75 1 98.81 129 ALA B N 1
ATOM 2418 C CA . ALA B 1 129 ? -5.336 -18.438 -13.391 1 98.81 129 ALA B CA 1
ATOM 2419 C C . ALA B 1 129 ? -6.645 -17.672 -13.266 1 98.81 129 ALA B C 1
ATOM 2421 O O . ALA B 1 129 ? -7.184 -17.172 -14.258 1 98.81 129 ALA B O 1
ATOM 2422 N N . ALA B 1 130 ? -7.238 -17.656 -12.047 1 98.88 130 ALA B N 1
ATOM 2423 C CA . ALA B 1 130 ? -8.242 -16.656 -11.688 1 98.88 130 ALA B CA 1
ATOM 2424 C C . ALA B 1 130 ? -7.602 -15.281 -11.508 1 98.88 130 ALA B C 1
ATOM 2426 O O . ALA B 1 130 ? -6.945 -15.016 -10.5 1 98.88 130 ALA B O 1
ATOM 2427 N N . TYR B 1 131 ? -7.801 -14.43 -12.461 1 98.81 131 TYR B N 1
ATOM 2428 C CA . TYR B 1 131 ? -7.098 -13.156 -12.586 1 98.81 131 TYR B CA 1
ATOM 2429 C C . TYR B 1 131 ? -7.957 -12.008 -12.086 1 98.81 131 TYR B C 1
ATOM 2431 O O . TYR B 1 131 ? -9.109 -11.852 -12.5 1 98.81 131 TYR B O 1
ATOM 2439 N N . VAL B 1 132 ? -7.391 -11.242 -11.109 1 98.81 132 VAL B N 1
ATOM 2440 C CA . VAL B 1 132 ? -8.109 -10.109 -10.531 1 98.81 132 VAL B CA 1
ATOM 2441 C C . VAL B 1 132 ? -7.48 -8.805 -10.992 1 98.81 132 VAL B C 1
ATOM 2443 O O . VAL B 1 132 ? -6.285 -8.578 -10.797 1 98.81 132 VAL B O 1
ATOM 2446 N N . ARG B 1 133 ? -8.25 -7.941 -11.594 1 97.25 133 ARG B N 1
ATOM 2447 C CA . ARG B 1 133 ? -7.789 -6.637 -12.062 1 97.25 133 ARG B CA 1
ATOM 2448 C C . ARG B 1 133 ? -7.488 -5.711 -10.891 1 97.25 133 ARG B C 1
ATOM 2450 O O . ARG B 1 133 ? -8.102 -5.828 -9.82 1 97.25 133 ARG B O 1
ATOM 2457 N N . ALA B 1 134 ? -6.617 -4.754 -11.086 1 96 134 ALA B N 1
ATOM 2458 C CA . ALA B 1 134 ? -6.172 -3.881 -10 1 96 134 ALA B CA 1
ATOM 2459 C C . ALA B 1 134 ? -7.188 -2.77 -9.742 1 96 134 ALA B C 1
ATOM 2461 O O . ALA B 1 134 ? -7.453 -2.418 -8.586 1 96 134 ALA B O 1
ATOM 2462 N N . GLY B 1 135 ? -7.777 -2.236 -10.844 1 92.56 135 GLY B N 1
ATOM 2463 C CA . GLY B 1 135 ? -8.602 -1.046 -10.734 1 92.56 135 GLY B CA 1
ATOM 2464 C C . GLY B 1 135 ? -9.961 -1.315 -10.109 1 92.56 135 GLY B C 1
ATOM 2465 O O . GLY B 1 135 ? -10.297 -0.728 -9.086 1 92.56 135 GLY B O 1
ATOM 2466 N N . ASP B 1 136 ? -10.688 -2.264 -10.703 1 94.5 136 ASP B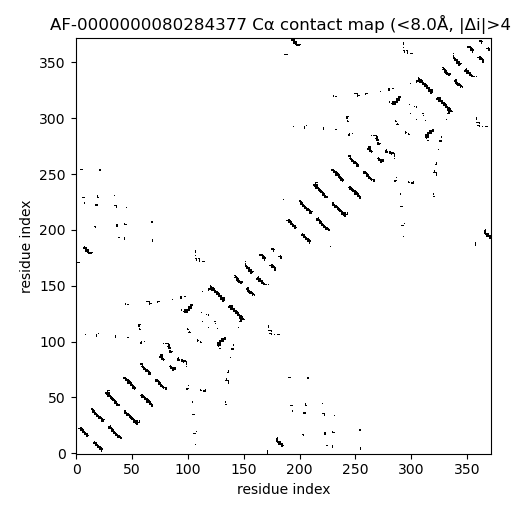 N 1
ATOM 2467 C CA . ASP B 1 136 ? -12.062 -2.482 -10.266 1 94.5 136 ASP B CA 1
ATOM 2468 C C . ASP B 1 136 ? -12.211 -3.854 -9.602 1 94.5 136 ASP B C 1
ATOM 2470 O O . ASP B 1 136 ? -13.32 -4.242 -9.227 1 94.5 136 ASP B O 1
ATOM 2474 N N . LEU B 1 137 ? -11.172 -4.605 -9.523 1 98.06 137 LEU B N 1
ATOM 2475 C CA . LEU B 1 137 ? -11.102 -5.93 -8.914 1 98.06 137 LEU B CA 1
ATOM 2476 C C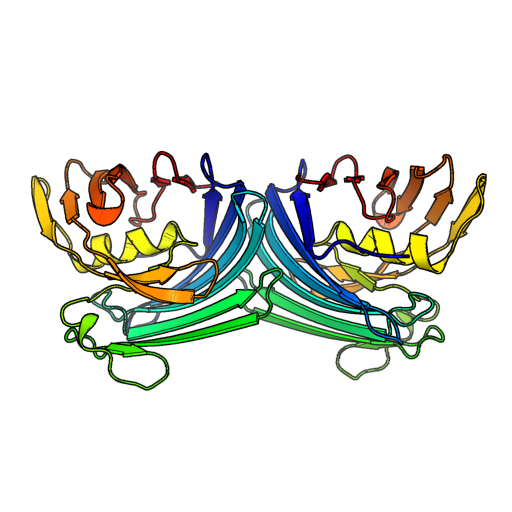 . LEU B 1 137 ? -12.008 -6.914 -9.648 1 98.06 137 LEU B C 1
ATOM 2478 O O . LEU B 1 137 ? -12.523 -7.855 -9.047 1 98.06 137 LEU B O 1
ATOM 2482 N N . ALA B 1 138 ? -12.219 -6.629 -10.93 1 97.81 138 ALA B N 1
ATOM 2483 C CA . ALA B 1 138 ? -12.938 -7.617 -11.734 1 97.81 138 ALA B CA 1
ATOM 2484 C C . ALA B 1 138 ? -12.141 -8.922 -11.828 1 97.81 138 ALA B C 1
ATOM 2486 O O . ALA B 1 138 ? -10.914 -8.898 -11.953 1 97.81 138 ALA B O 1
ATOM 2487 N N . VAL B 1 139 ? -12.906 -10.039 -11.82 1 98.75 139 VAL B N 1
ATOM 2488 C CA . VAL B 1 139 ? -12.281 -11.352 -11.875 1 98.75 139 VAL B CA 1
ATOM 2489 C C . VAL B 1 139 ? -12.469 -11.961 -13.258 1 98.75 139 VAL B C 1
ATOM 2491 O O . VAL B 1 139 ? -13.586 -12 -13.781 1 98.75 139 VAL B O 1
ATOM 2494 N N . GLU B 1 140 ? -11.312 -12.367 -13.836 1 98.19 140 GLU B N 1
ATOM 2495 C CA . GLU B 1 140 ? -11.305 -12.984 -15.156 1 98.19 140 GLU B CA 1
ATOM 2496 C C . GLU B 1 140 ? -10.383 -14.203 -15.188 1 98.19 140 GLU B C 1
ATOM 2498 O O . GLU B 1 140 ? -9.625 -14.438 -14.242 1 98.19 140 GLU B O 1
ATOM 2503 N N . ARG B 1 141 ? -10.664 -15.039 -16.219 1 98.5 141 ARG B N 1
ATOM 2504 C CA . ARG B 1 141 ? -9.711 -16.109 -16.469 1 98.5 141 ARG B CA 1
ATOM 2505 C C . ARG B 1 141 ? -8.539 -15.625 -17.312 1 98.5 141 ARG B C 1
ATOM 2507 O O . ARG B 1 141 ? -8.727 -14.93 -18.312 1 98.5 141 ARG B O 1
ATOM 2514 N N . LEU B 1 142 ? -7.348 -15.828 -16.922 1 98.5 142 LEU B N 1
ATOM 2515 C CA . LEU B 1 142 ? -6.148 -15.469 -17.656 1 98.5 142 LEU B CA 1
ATOM 2516 C C . LEU B 1 142 ? -5.367 -16.703 -18.078 1 98.5 142 LEU B C 1
ATOM 2518 O O . LEU B 1 142 ? -4.852 -17.438 -17.234 1 98.5 142 LEU B O 1
ATOM 2522 N N . GLU B 1 143 ? -5.293 -16.906 -19.359 1 98.44 143 GLU B N 1
ATOM 2523 C CA . GLU B 1 143 ? -4.461 -18 -19.859 1 98.44 143 GLU B CA 1
ATOM 2524 C C . GLU B 1 143 ? -2.977 -17.672 -19.719 1 98.44 143 GLU B C 1
ATOM 2526 O O . GLU B 1 143 ? -2.531 -16.594 -20.141 1 98.44 143 GLU B O 1
ATOM 2531 N N . GLN B 1 144 ? -2.252 -18.578 -19.094 1 98.44 144 GLN B N 1
ATOM 2532 C CA . GLN B 1 144 ? -0.815 -18.422 -18.891 1 98.44 144 GLN B CA 1
ATOM 2533 C C . GLN B 1 144 ? -0.079 -19.719 -19.219 1 98.44 144 GLN B C 1
ATOM 2535 O O . GLN B 1 144 ? -0.658 -20.812 -19.141 1 98.44 144 GLN B O 1
ATOM 2540 N N . ARG B 1 145 ? 1.142 -19.578 -19.609 1 98.69 145 ARG B N 1
ATOM 2541 C CA . ARG B 1 145 ? 2.021 -20.719 -19.859 1 98.69 145 ARG B CA 1
ATOM 2542 C C . ARG B 1 145 ? 3.395 -20.484 -19.234 1 98.69 145 ARG B C 1
ATOM 2544 O O . ARG B 1 145 ? 3.941 -19.375 -19.312 1 98.69 145 ARG B O 1
ATOM 2551 N N . TYR B 1 146 ? 3.867 -21.531 -18.609 1 98.81 146 TYR B N 1
ATOM 2552 C CA . TYR B 1 146 ? 5.203 -21.516 -18.031 1 98.81 146 TYR B CA 1
ATOM 2553 C C . TYR B 1 146 ? 6.062 -22.625 -18.594 1 98.81 146 TYR B C 1
ATOM 2555 O O . TYR B 1 146 ? 5.59 -23.75 -18.781 1 98.81 146 TYR B O 1
ATOM 2563 N N . GLU B 1 147 ? 7.281 -22.297 -18.906 1 98.88 147 GLU B N 1
ATOM 2564 C CA . GLU B 1 147 ? 8.305 -23.281 -19.281 1 98.88 147 GLU B CA 1
ATOM 2565 C C . GLU B 1 147 ? 9.586 -23.062 -18.484 1 98.88 147 GLU B C 1
ATOM 2567 O O . GLU B 1 147 ? 10.141 -21.969 -18.469 1 98.88 147 GLU B O 1
ATOM 2572 N N . ARG B 1 148 ? 9.992 -24.172 -17.828 1 98.81 148 ARG B N 1
ATOM 2573 C CA . ARG B 1 148 ? 11.266 -24.047 -17.125 1 98.81 148 ARG B CA 1
ATOM 2574 C C . ARG B 1 148 ? 12.438 -24.141 -18.094 1 98.81 148 ARG B C 1
ATOM 2576 O O . ARG B 1 148 ? 12.664 -25.188 -18.719 1 98.81 148 ARG B O 1
ATOM 2583 N N . ILE B 1 149 ? 13.211 -23.031 -18.172 1 98.88 149 ILE B N 1
ATOM 2584 C CA . ILE B 1 149 ? 14.234 -22.984 -19.203 1 98.88 149 ILE B CA 1
ATOM 2585 C C . ILE B 1 149 ? 15.617 -22.891 -18.547 1 98.88 149 ILE B C 1
ATOM 2587 O O . ILE B 1 149 ? 16.641 -22.891 -19.25 1 98.88 149 ILE B O 1
ATOM 2591 N N . GLY B 1 150 ? 15.727 -22.828 -17.297 1 98.38 150 GLY B N 1
ATOM 2592 C CA . GLY B 1 150 ? 16.953 -22.797 -16.516 1 98.38 150 GLY B CA 1
ATOM 2593 C C . GLY B 1 150 ? 16.75 -23.219 -15.078 1 98.38 150 GLY B C 1
ATOM 2594 O O . GLY B 1 150 ? 15.68 -23.719 -14.719 1 98.38 150 GLY B O 1
ATOM 2595 N N . ASP B 1 151 ? 17.766 -23.172 -14.266 1 97.06 151 ASP B N 1
ATOM 2596 C CA . ASP B 1 151 ? 17.672 -23.594 -12.867 1 97.06 151 ASP B CA 1
ATOM 2597 C C . ASP B 1 151 ? 16.5 -22.906 -12.164 1 97.06 151 ASP B C 1
ATOM 2599 O O . ASP B 1 151 ? 15.711 -23.562 -11.484 1 97.06 151 ASP B O 1
ATOM 2603 N N . ARG B 1 152 ? 16.453 -21.578 -12.367 1 97.94 152 ARG B N 1
ATOM 2604 C CA . ARG B 1 152 ? 15.359 -20.812 -11.766 1 97.94 152 ARG B CA 1
ATOM 2605 C C . ARG B 1 152 ? 14.812 -19.766 -12.727 1 97.94 152 ARG B C 1
ATOM 2607 O O . ARG B 1 152 ? 14.469 -18.656 -12.32 1 97.94 152 ARG B O 1
ATOM 2614 N N . ASP B 1 153 ? 14.891 -20.062 -14 1 98.69 153 ASP B N 1
ATOM 2615 C CA . ASP B 1 153 ? 14.375 -19.219 -15.07 1 98.69 153 ASP B CA 1
ATOM 2616 C C . ASP B 1 153 ? 13.203 -19.891 -15.781 1 98.69 153 ASP B C 1
ATOM 2618 O O . ASP B 1 153 ? 13.273 -21.078 -16.141 1 98.69 153 ASP B O 1
ATOM 2622 N N . PHE B 1 154 ? 12.172 -19.125 -15.953 1 98.81 154 PHE B N 1
ATOM 2623 C CA . PHE B 1 154 ? 10.969 -19.641 -16.594 1 98.81 154 PHE B CA 1
ATOM 2624 C C . PHE B 1 154 ? 10.531 -18.734 -17.734 1 98.81 154 PHE B C 1
ATOM 2626 O O . PHE B 1 154 ? 10.383 -17.516 -17.562 1 98.81 154 PHE B O 1
ATOM 2633 N N . ALA B 1 155 ? 10.391 -19.281 -18.922 1 98.81 155 ALA B N 1
ATOM 2634 C CA . ALA B 1 155 ? 9.695 -18.562 -19.984 1 98.81 155 ALA B CA 1
ATOM 2635 C C . ALA B 1 155 ? 8.203 -18.453 -19.672 1 98.81 155 ALA B C 1
ATOM 2637 O O . ALA B 1 155 ? 7.539 -19.453 -19.422 1 98.81 155 ALA B O 1
ATOM 2638 N N . TYR B 1 156 ? 7.707 -17.312 -19.594 1 98.62 156 TYR B N 1
ATOM 2639 C CA . TYR B 1 156 ? 6.324 -17 -19.25 1 98.62 156 TYR B CA 1
ATOM 2640 C C . TYR B 1 156 ? 5.613 -16.328 -20.422 1 98.62 156 TYR B C 1
ATOM 2642 O O . TYR B 1 156 ? 6.176 -15.461 -21.078 1 98.62 156 TYR B O 1
ATOM 2650 N N . THR B 1 157 ? 4.449 -16.797 -20.672 1 98 157 THR B N 1
ATOM 2651 C CA . THR B 1 157 ? 3.637 -16.172 -21.703 1 98 157 THR B CA 1
ATOM 2652 C C . THR B 1 157 ? 2.209 -15.961 -21.219 1 98 157 THR B C 1
ATOM 2654 O O . THR B 1 157 ? 1.635 -16.828 -20.547 1 98 157 THR B O 1
ATOM 2657 N N . ALA B 1 158 ? 1.669 -14.82 -21.469 1 96.19 158 ALA B N 1
ATOM 2658 C CA . ALA B 1 158 ? 0.257 -14.469 -21.344 1 96.19 158 ALA B CA 1
ATOM 2659 C C . ALA B 1 158 ? -0.298 -13.938 -22.672 1 96.19 158 ALA B C 1
ATOM 2661 O O . ALA B 1 158 ? -0.2 -12.742 -22.953 1 96.19 158 ALA B O 1
ATOM 2662 N N . PRO B 1 159 ? -0.949 -14.758 -23.391 1 91.19 159 PRO B N 1
ATOM 2663 C CA . PRO B 1 159 ? -1.289 -14.43 -24.781 1 91.19 159 PRO B CA 1
ATOM 2664 C C . PRO B 1 159 ? -2.242 -13.242 -24.891 1 91.19 159 PRO B C 1
ATOM 2666 O O . PRO B 1 159 ? -2.119 -12.438 -25.812 1 91.19 159 PRO B O 1
ATOM 2669 N N . VAL B 1 160 ? -3.184 -13.148 -23.969 1 90.12 160 VAL B N 1
ATOM 2670 C CA . VAL B 1 160 ? -4.195 -12.102 -24.062 1 90.12 160 VAL B CA 1
ATOM 2671 C C . VAL B 1 160 ? -3.529 -10.734 -24.016 1 90.12 160 VAL B C 1
ATOM 2673 O O . VAL B 1 160 ? -4.047 -9.766 -24.578 1 90.12 160 VAL B O 1
ATOM 2676 N N . PHE B 1 161 ? -2.395 -10.648 -23.438 1 86.5 161 PHE B N 1
ATOM 2677 C CA . PHE B 1 161 ? -1.682 -9.383 -23.328 1 86.5 161 PHE B CA 1
ATOM 2678 C C . PHE B 1 161 ? -0.584 -9.289 -24.375 1 86.5 161 PHE B C 1
ATOM 2680 O O . PHE B 1 161 ? 0.159 -8.305 -24.422 1 86.5 161 PHE B O 1
ATOM 2687 N N . ALA B 1 162 ? -0.408 -10.297 -25.219 1 87.94 162 ALA B N 1
ATOM 2688 C CA . ALA B 1 162 ? 0.721 -10.375 -26.141 1 87.94 162 ALA B CA 1
ATOM 2689 C C . ALA B 1 162 ? 2.043 -10.156 -25.406 1 87.94 162 ALA B C 1
ATOM 2691 O O . ALA B 1 162 ? 2.9 -9.406 -25.875 1 87.94 162 ALA B O 1
ATOM 2692 N N . PHE B 1 163 ? 2.1 -10.844 -24.344 1 90.81 163 PHE B N 1
ATOM 2693 C CA . PHE B 1 163 ? 3.229 -10.609 -23.438 1 90.81 163 PHE B CA 1
ATOM 2694 C C . PHE B 1 163 ? 4.016 -11.898 -23.219 1 90.81 163 PHE B C 1
ATOM 2696 O O . PHE B 1 163 ? 3.428 -12.953 -22.984 1 90.81 163 PHE B O 1
ATOM 2703 N N . SER B 1 164 ? 5.281 -11.789 -23.391 1 95.69 164 SER B N 1
ATOM 2704 C CA . SER B 1 164 ? 6.207 -12.875 -23.078 1 95.69 164 SER B CA 1
ATOM 2705 C C . SER B 1 164 ? 7.504 -12.344 -22.484 1 95.69 164 SER B C 1
ATOM 2707 O O . SER B 1 164 ? 7.977 -11.273 -22.875 1 95.69 164 SER B O 1
ATOM 2709 N N . CYS B 1 165 ? 8 -13.125 -21.547 1 97.31 165 CYS B N 1
ATOM 2710 C CA . CYS B 1 165 ? 9.281 -12.766 -20.953 1 97.31 165 CYS B CA 1
ATOM 2711 C C . CYS B 1 165 ? 9.906 -13.961 -20.234 1 97.31 165 CYS B C 1
ATOM 2713 O O . CYS B 1 165 ? 9.328 -15.047 -20.219 1 97.31 165 CYS B O 1
ATOM 2715 N N . VAL B 1 166 ? 11.117 -13.781 -19.875 1 98.62 166 VAL B N 1
ATOM 2716 C CA . VAL B 1 166 ? 11.742 -14.734 -18.953 1 98.62 166 VAL B CA 1
ATOM 2717 C C . VAL B 1 166 ? 11.625 -14.234 -17.516 1 98.62 166 VAL B C 1
ATOM 2719 O O . VAL B 1 166 ? 12.133 -13.156 -17.188 1 98.62 166 VAL B O 1
ATOM 2722 N N . LEU B 1 167 ? 10.914 -15 -16.672 1 98.69 167 LEU B N 1
ATOM 2723 C CA . LEU B 1 167 ? 10.844 -14.727 -15.242 1 98.69 167 LEU B CA 1
ATOM 2724 C C . LEU B 1 167 ? 12.016 -15.367 -14.508 1 98.69 167 LEU B C 1
ATOM 2726 O O . LEU B 1 167 ? 12.297 -16.547 -14.688 1 98.69 167 LEU B O 1
ATOM 2730 N N . ARG B 1 168 ? 12.703 -14.57 -13.719 1 98.81 168 ARG B N 1
ATOM 2731 C CA . ARG B 1 168 ? 13.789 -15.102 -12.898 1 98.81 168 ARG B CA 1
ATOM 2732 C C . ARG B 1 168 ? 13.359 -15.203 -11.438 1 98.81 168 ARG B C 1
ATOM 2734 O O . ARG B 1 168 ? 12.695 -14.312 -10.914 1 98.81 168 ARG B O 1
ATOM 2741 N N . TYR B 1 169 ? 13.789 -16.25 -10.812 1 98.62 169 TYR B N 1
ATOM 2742 C CA . TYR B 1 169 ? 13.375 -16.547 -9.445 1 98.62 169 TYR B CA 1
ATOM 2743 C C . TYR B 1 169 ? 14.586 -16.719 -8.539 1 98.62 169 TYR B C 1
ATOM 2745 O O . TYR B 1 169 ? 15.688 -17.016 -9.016 1 98.62 169 TYR B O 1
ATOM 2753 N N . ASP B 1 170 ? 14.438 -16.469 -7.258 1 98.25 170 ASP B N 1
ATOM 2754 C CA . ASP B 1 170 ? 15.484 -16.75 -6.285 1 98.25 170 ASP B CA 1
ATOM 2755 C C . ASP B 1 170 ? 15.43 -18.219 -5.828 1 98.25 170 ASP B C 1
ATOM 2757 O O . ASP B 1 170 ? 14.719 -19.031 -6.426 1 98.25 170 ASP B O 1
ATOM 2761 N N . GLU B 1 171 ? 16.156 -18.578 -4.797 1 96.94 171 GLU B N 1
ATOM 2762 C CA . GLU B 1 171 ? 16.266 -19.969 -4.34 1 96.94 171 GLU B CA 1
ATOM 2763 C C . GLU B 1 171 ? 14.953 -20.453 -3.746 1 96.94 171 GLU B C 1
ATOM 2765 O O . GLU B 1 171 ? 14.742 -21.656 -3.596 1 96.94 171 GLU B O 1
ATOM 2770 N N . HIS B 1 172 ? 14.102 -19.516 -3.355 1 97.25 172 HIS B N 1
ATOM 2771 C CA . HIS B 1 172 ? 12.805 -19.859 -2.779 1 97.25 172 HIS B CA 1
ATOM 2772 C C . HIS B 1 172 ? 11.711 -19.844 -3.838 1 97.25 172 HIS B C 1
ATOM 2774 O O . HIS B 1 172 ? 10.523 -19.969 -3.516 1 97.25 172 HIS B O 1
ATOM 2780 N N . LEU B 1 173 ? 12.109 -19.531 -5.074 1 97.88 173 LEU B N 1
ATOM 2781 C CA . LEU B 1 173 ? 11.211 -19.406 -6.211 1 97.88 173 LEU B CA 1
ATOM 2782 C C . LEU B 1 173 ? 10.234 -18.25 -6.004 1 97.88 173 LEU B C 1
ATOM 2784 O O . LEU B 1 173 ? 9.047 -18.359 -6.309 1 97.88 173 LEU B O 1
ATOM 2788 N N . LEU B 1 174 ? 10.734 -17.219 -5.43 1 98.62 174 LEU B N 1
ATOM 2789 C CA . LEU B 1 174 ? 10.109 -15.891 -5.48 1 98.62 174 LEU B CA 1
ATOM 2790 C C . LEU B 1 174 ? 10.672 -15.078 -6.641 1 98.62 174 LEU B C 1
ATOM 2792 O O . LEU B 1 174 ? 11.875 -15.117 -6.914 1 98.62 174 LEU B O 1
ATOM 2796 N N . VAL B 1 175 ? 9.805 -14.398 -7.277 1 98.62 175 VAL B N 1
ATOM 2797 C CA . VAL B 1 175 ? 10.18 -13.617 -8.453 1 98.62 175 VAL B CA 1
ATOM 2798 C C . VAL B 1 175 ? 11.281 -12.625 -8.078 1 98.62 175 VAL B C 1
ATOM 2800 O O . VAL B 1 175 ? 11.188 -11.938 -7.066 1 98.62 175 VAL B O 1
ATOM 2803 N N . VAL B 1 176 ? 12.312 -12.586 -8.875 1 98.62 176 VAL B N 1
ATOM 2804 C CA . VAL B 1 176 ? 13.398 -11.625 -8.695 1 98.62 176 VAL B CA 1
ATOM 2805 C C . VAL B 1 176 ? 13.336 -10.57 -9.789 1 98.62 176 VAL B C 1
ATOM 2807 O O . VAL B 1 176 ? 13.539 -9.383 -9.531 1 98.62 176 VAL B O 1
ATOM 2810 N N . ASP B 1 177 ? 13.141 -11.023 -10.93 1 98.38 177 ASP B N 1
ATOM 2811 C CA . ASP B 1 177 ? 13.062 -10.148 -12.094 1 98.38 177 ASP B CA 1
ATOM 2812 C C . ASP B 1 177 ? 11.875 -10.516 -12.977 1 98.38 177 ASP B C 1
ATOM 2814 O O . ASP B 1 177 ? 11.781 -11.648 -13.461 1 98.38 177 ASP B O 1
ATOM 2818 N N . TYR B 1 178 ? 10.945 -9.703 -13.086 1 98 178 TYR B N 1
ATOM 2819 C CA . TYR B 1 178 ? 9.789 -9.711 -13.977 1 98 178 TYR B CA 1
ATOM 2820 C C . TYR B 1 178 ? 9.875 -8.586 -14.992 1 98 178 TYR B C 1
ATOM 2822 O O . TYR B 1 178 ? 9.297 -7.512 -14.789 1 98 178 TYR B O 1
ATOM 2830 N N . PRO B 1 179 ? 10.602 -8.883 -16.109 1 96.06 179 PRO B N 1
ATOM 2831 C CA . PRO B 1 179 ? 10.961 -7.812 -17.031 1 96.06 179 PRO B CA 1
ATOM 2832 C C . PRO B 1 179 ? 9.758 -6.984 -17.484 1 96.06 179 PRO B C 1
ATOM 2834 O O . PRO B 1 179 ? 8.75 -7.539 -17.922 1 96.06 179 PRO B O 1
ATOM 2837 N N . GLY B 1 180 ? 9.961 -5.699 -17.328 1 93.19 180 GLY B N 1
ATOM 2838 C CA . GLY B 1 180 ? 8.945 -4.758 -17.766 1 93.19 180 GLY B CA 1
ATOM 2839 C C . GLY B 1 180 ? 7.852 -4.555 -16.719 1 93.19 180 GLY B C 1
ATOM 2840 O O . GLY B 1 180 ? 6.961 -3.721 -16.906 1 93.19 180 GLY B O 1
ATOM 2841 N N . ILE B 1 181 ? 7.926 -5.293 -15.594 1 95.88 181 ILE B N 1
ATOM 2842 C CA . ILE B 1 181 ? 6.805 -5.246 -14.664 1 95.88 181 ILE B CA 1
ATOM 2843 C C . ILE B 1 181 ? 7.312 -4.945 -13.258 1 95.88 181 ILE B C 1
ATOM 2845 O O . ILE B 1 181 ? 6.855 -3.998 -12.609 1 95.88 181 ILE B O 1
ATOM 2849 N N . ALA B 1 182 ? 8.312 -5.691 -12.805 1 97.81 182 ALA B N 1
ATOM 2850 C CA . ALA B 1 182 ? 8.727 -5.512 -11.414 1 97.81 182 ALA B CA 1
ATOM 2851 C C . ALA B 1 182 ? 10.117 -6.094 -11.18 1 97.81 182 ALA B C 1
ATOM 2853 O O . ALA B 1 182 ? 10.539 -7.02 -11.875 1 97.81 182 ALA B O 1
ATOM 2854 N N . VAL B 1 183 ? 10.797 -5.566 -10.195 1 98.19 183 VAL B N 1
ATOM 2855 C CA . VAL B 1 183 ? 12.078 -6.09 -9.742 1 98.19 183 VAL B CA 1
ATOM 2856 C C . VAL B 1 183 ? 12.078 -6.215 -8.219 1 98.19 183 VAL B C 1
ATOM 2858 O O . VAL B 1 183 ? 11.555 -5.348 -7.52 1 98.19 183 VAL B O 1
ATOM 2861 N N . ARG B 1 184 ? 12.695 -7.312 -7.754 1 98.31 184 ARG B N 1
ATOM 2862 C CA . ARG B 1 184 ? 12.812 -7.551 -6.32 1 98.31 184 ARG B CA 1
ATOM 2863 C C . ARG B 1 184 ? 13.688 -6.492 -5.66 1 98.31 184 ARG B C 1
ATOM 2865 O O . ARG B 1 184 ? 14.727 -6.109 -6.211 1 98.31 184 ARG B O 1
ATOM 2872 N N . LEU B 1 185 ? 13.234 -5.996 -4.527 1 97.38 185 LEU B N 1
ATOM 2873 C CA . LEU B 1 185 ? 14.07 -5.129 -3.701 1 97.38 185 LEU B CA 1
ATOM 2874 C C . LEU B 1 185 ? 14.867 -5.945 -2.691 1 97.38 185 LEU B C 1
ATOM 2876 O O . LEU B 1 185 ? 14.453 -7.035 -2.299 1 97.38 185 LEU B O 1
ATOM 2880 N N . PRO B 1 186 ? 15.945 -5.445 -2.221 1 88.31 186 PRO B N 1
ATOM 2881 C CA . PRO B 1 186 ? 16.797 -6.184 -1.294 1 88.31 186 PRO B CA 1
ATOM 2882 C C . PRO B 1 186 ? 16.156 -6.391 0.075 1 88.31 186 PRO B C 1
ATOM 2884 O O . PRO B 1 186 ? 15.312 -5.59 0.49 1 88.31 186 PRO B O 1
#

Sequence (372 aa):
MSLPAAASWRHQDSRTGLEVAFFHGHEGGWRINGATTAVEDGESWFVEYSIAVDADWHTRRAEISGRSATGTRRTVLEADGGGRWRVDGVPDPRLDGCFDVDLESSSMTNTLPVHRLGLALGAAAEAPAAYVRAGDLAVERLEQRYERIGDRDFAYTAPVFAFSCVLRYDEHLLVVDYPGIAVRLPMSLPAAASWRHQDSRTGLEVAFFHGHEGGWRINGATTAVEDGESWFVEYSIAVDADWHTRRAEISGRSATGTRRTVLEADGGGRWRVDGVPDPRLDGCFDVDLESSSMTNTLPVHRLGLALGAAAEAPAAYVRAGDLAVERLEQRYERIGDRDFAYTAPVFAFSCVLRYDEHLLVVDYPGIAVRLP

Nearest PDB structures (foldseek):
  2h1t-assembly1_B  TM=8.531E-01  e=3.644E-16  Pseudomonas aeruginosa
  4e1t-assembly1_A  TM=3.766E-01  e=2.268E+00  Yersinia pseudotuberculosis
  4y25-assembly1_A  TM=4.233E-01  e=4.208E+00  Escherichia coli K-12
  5g26-assembly1_A  TM=3.084E-01  e=1.665E+00  Escherichia coli O157
  2h1t-assembly1_B  TM=8.530E-01  e=3.001E-16  Pseudomonas aeruginosa

Secondary structure (DSSP, 8-state):
----SEEEEEE-SS-EEEEEEEEEEETTEEEEEEEEEEEETTEEEEEEEEEEE-TT--EEEEEEEEEETTEEEEEEEEE-SSS-EEETTEE-GGGTT--EEEETT-SGGGHHHHHHH-PPTT-EEE--EEEE-SSS--EEEE--EEEE-SSSEEEEEEGGGTEEEEEEE-TT--EEEETTTEEE--/----SEEEEEE-SS-EEEEEEEEEEETTEEEEEEEEEEEETTEEEEEEEEEEE-TT--EEEEEEEEEETTEEEEEEEEE-SSS-EEETTEE-GGGTT--EEEETT-SGGGHHHHHHH-PPTT-EEE--EEEE-SSS--EEEE--EEEE-SSSEEEEEEGGGTEEEEEEE-TT--EEEETTTEEE--

pLDDT: mean 96.95, std 3.88, range [61.47, 98.94]

InterPro domains:
  IPR009467 Putative glycolipid-binding protein [PF06475] (8-184)

Foldseek 3Di:
DDDDQKWKKAWDDQKGKIKIWGWDDDQFFIWIWMKMWIAGPNWTKMKTKIWTAGPLLFTAKMWMWMATPVGIDIWIWGDPQQQWIDIPNHTDCQRGPARFAAEPRDQQRVLRVCSNVVDDAFDKDKHWHFYFYHPHRDTHIWIKMWHHHDPFWIWIDTVVVPDIDIFGADPSSGTADDPNTIHIDD/DDDDQKWKKAWDDQKGKIKIWGWDDDQFFIWIWMKMWIAGPNWTKMKIKIWTAGPLLFTAKMWMWMATPVGIDIWIWGDPQQQWIDIPNHTDCQRGPARFAAEPRDQQRVLRVCSNVVDDAFDKDKHWHFYFYHPHRDTHIWIKMWHHHDPFWIWIDTVVVPDIDIFGADPSSGTADDPSTIHIDD